Protein AF-A0A7W6LX74-F1 (afdb_monomer_lite)

Radius of gyration: 18.04 Å; chains: 1; bounding box: 43×42×49 Å

Structure (mmCIF, N/CA/C/O backbone):
data_AF-A0A7W6LX74-F1
#
_entry.id   AF-A0A7W6LX74-F1
#
loop_
_atom_site.group_PDB
_atom_site.id
_atom_site.type_symbol
_atom_site.label_atom_id
_atom_site.label_alt_id
_atom_site.label_comp_id
_atom_site.label_asym_id
_atom_site.label_entity_id
_atom_site.label_seq_id
_atom_site.pdbx_PDB_ins_code
_atom_site.Cartn_x
_atom_site.Cartn_y
_atom_site.Cartn_z
_atom_site.occupancy
_atom_site.B_iso_or_equiv
_atom_site.auth_seq_id
_atom_site.auth_comp_id
_atom_site.auth_asym_id
_atom_site.auth_atom_id
_atom_site.pdbx_PDB_model_num
ATOM 1 N N . MET A 1 1 ? -19.059 13.328 25.268 1.00 21.20 1 MET A N 1
ATOM 2 C CA . MET A 1 1 ? -20.114 13.683 24.291 1.00 21.20 1 MET A CA 1
ATOM 3 C C . MET A 1 1 ? -19.439 14.527 23.221 1.00 21.20 1 MET A C 1
ATOM 5 O O . MET A 1 1 ? -19.369 15.737 23.365 1.00 21.20 1 MET A O 1
ATOM 9 N N . PHE A 1 2 ? -18.800 13.881 22.244 1.00 24.56 2 PHE A N 1
ATOM 10 C CA . PHE A 1 2 ? -17.928 14.559 21.282 1.00 24.56 2 PHE A CA 1
ATOM 11 C C . PHE A 1 2 ? -18.738 15.004 20.064 1.00 24.56 2 PHE A C 1
ATOM 13 O O . PHE A 1 2 ? -19.469 14.216 19.467 1.00 24.56 2 PHE A O 1
ATOM 20 N N . LYS A 1 3 ? -18.644 16.295 19.748 1.00 22.41 3 LYS A N 1
ATOM 21 C CA . LYS A 1 3 ? -19.236 16.947 18.583 1.00 22.41 3 LYS A CA 1
ATOM 22 C C . LYS A 1 3 ? -18.082 17.588 17.808 1.00 22.41 3 LYS A C 1
ATOM 24 O O . LYS A 1 3 ? -17.346 18.362 18.399 1.00 22.41 3 LYS A O 1
ATOM 29 N N . HIS A 1 4 ? -18.057 17.309 16.503 1.00 25.44 4 HIS A N 1
ATOM 30 C CA . HIS A 1 4 ? -17.280 17.970 15.440 1.00 25.44 4 HIS A CA 1
ATOM 31 C C . HIS A 1 4 ? -15.833 17.489 15.256 1.00 25.44 4 HIS A C 1
ATOM 33 O O . HIS A 1 4 ? -14.888 18.207 15.541 1.00 25.44 4 HIS A O 1
ATOM 39 N N . GLY A 1 5 ? -15.697 16.287 14.684 1.00 25.52 5 GLY A N 1
ATOM 40 C CA . GLY A 1 5 ? -14.593 15.957 13.782 1.00 25.52 5 GLY A CA 1
ATOM 41 C C . GLY A 1 5 ? -15.093 16.126 12.347 1.00 25.52 5 GLY A C 1
ATOM 42 O O . GLY A 1 5 ? -16.131 15.559 11.986 1.00 25.52 5 GLY A O 1
ATOM 43 N N . SER A 1 6 ? -14.412 16.939 11.541 1.00 25.38 6 SER A N 1
ATOM 44 C CA . SER A 1 6 ? -14.705 17.094 10.111 1.00 25.38 6 SER A CA 1
ATOM 45 C C . SER A 1 6 ? -14.183 15.881 9.336 1.00 25.38 6 SER A C 1
ATOM 47 O O . SER A 1 6 ? -13.205 15.937 8.608 1.00 25.38 6 SER A O 1
ATOM 49 N N . LEU A 1 7 ? -14.857 14.754 9.556 1.00 29.22 7 LEU A N 1
ATOM 50 C CA . LEU A 1 7 ? -15.023 13.625 8.640 1.00 29.22 7 LEU A CA 1
ATOM 51 C C . LEU A 1 7 ? -16.293 12.878 9.072 1.00 29.22 7 LEU A C 1
ATOM 53 O O . LEU A 1 7 ? -16.322 11.681 9.335 1.00 29.22 7 LEU A O 1
ATOM 57 N N . LEU A 1 8 ? -17.371 13.651 9.196 1.00 28.48 8 LEU A N 1
ATOM 58 C CA . LEU A 1 8 ? -18.730 13.169 9.393 1.00 28.48 8 LEU A CA 1
ATOM 59 C C . LEU A 1 8 ? -19.601 13.717 8.262 1.00 28.48 8 LEU A C 1
ATOM 61 O O . LEU A 1 8 ? -20.455 14.574 8.479 1.00 28.48 8 LEU A O 1
ATOM 65 N N . SER A 1 9 ? -19.427 13.201 7.045 1.00 28.86 9 SER A N 1
ATOM 66 C CA . SER A 1 9 ? -20.553 13.157 6.114 1.00 28.86 9 SER A CA 1
ATOM 67 C C . SER A 1 9 ? -21.347 11.884 6.395 1.00 28.86 9 SER A C 1
ATOM 69 O O . SER A 1 9 ? -21.077 10.814 5.872 1.00 28.86 9 SER A O 1
ATOM 71 N N . GLY A 1 10 ? -22.297 12.041 7.318 1.00 22.83 10 GLY A N 1
ATOM 72 C CA . GLY A 1 10 ? -23.601 11.385 7.321 1.00 22.83 10 GLY A CA 1
ATOM 73 C C . GLY A 1 10 ? -23.663 9.886 7.029 1.00 22.83 10 GLY A C 1
ATOM 74 O O . GLY A 1 10 ? -23.657 9.474 5.876 1.00 22.83 10 GLY A O 1
ATOM 75 N N . ASN A 1 11 ? -23.987 9.154 8.097 1.00 24.53 11 ASN A N 1
ATOM 76 C CA . ASN A 1 11 ? -24.634 7.844 8.115 1.00 24.53 11 ASN A CA 1
ATOM 77 C C . ASN A 1 11 ? -23.744 6.656 7.724 1.00 24.53 11 ASN A C 1
ATOM 79 O O . ASN A 1 11 ? -22.988 6.692 6.767 1.00 24.53 11 ASN A O 1
ATOM 83 N N . TYR A 1 12 ? -23.882 5.569 8.484 1.00 43.38 12 TYR A N 1
ATOM 84 C CA . TYR A 1 12 ? -23.627 4.197 8.043 1.00 43.38 12 TYR A CA 1
ATOM 85 C C . TYR A 1 12 ? -23.881 4.054 6.533 1.00 43.38 12 TYR A C 1
ATOM 87 O O . TYR A 1 12 ? -25.048 4.057 6.157 1.00 43.38 12 TYR A O 1
ATOM 95 N N . TRP A 1 13 ? -22.877 3.985 5.650 1.00 34.94 13 TRP A N 1
ATOM 96 C CA . TRP A 1 13 ? -23.201 4.001 4.212 1.00 34.94 13 TRP A CA 1
ATOM 97 C C . TRP A 1 13 ? -22.476 2.953 3.369 1.00 34.94 13 TRP A C 1
ATOM 99 O O . TRP A 1 13 ? -21.384 3.197 2.850 1.00 34.94 13 TRP A O 1
ATOM 109 N N . PRO A 1 14 ? -23.140 1.816 3.101 1.00 28.08 14 PRO A N 1
ATOM 110 C CA . PRO A 1 14 ? -23.538 1.457 1.743 1.00 28.08 14 PRO A CA 1
ATOM 111 C C . PRO A 1 14 ? -24.816 2.240 1.332 1.00 28.08 14 PRO A C 1
ATOM 113 O O . PRO A 1 14 ? -25.565 2.643 2.220 1.00 28.08 14 PRO A O 1
ATOM 116 N N . PRO A 1 15 ? -25.150 2.448 0.036 1.00 33.97 15 PRO A N 1
ATOM 117 C CA . PRO A 1 15 ? -24.623 1.797 -1.162 1.00 33.97 15 PRO A CA 1
ATOM 118 C C . PRO A 1 15 ? -24.079 2.771 -2.234 1.00 33.97 15 PRO A C 1
ATOM 120 O O . PRO A 1 15 ? -24.472 3.932 -2.323 1.00 33.97 15 PRO A O 1
ATOM 123 N N . ARG A 1 16 ? -23.218 2.224 -3.107 1.00 32.03 16 ARG A N 1
ATOM 124 C CA . ARG A 1 16 ? -22.570 2.854 -4.281 1.00 32.03 16 ARG A CA 1
ATOM 125 C C . ARG A 1 16 ? -21.507 3.904 -3.946 1.00 32.03 16 ARG A C 1
ATOM 127 O O . ARG A 1 16 ? -21.588 5.046 -4.382 1.00 32.03 16 ARG A O 1
ATOM 134 N N . VAL A 1 17 ? -20.478 3.491 -3.207 1.00 35.00 17 VAL A N 1
ATOM 135 C CA . VAL A 1 17 ? -19.273 4.304 -3.004 1.00 35.00 17 VAL A CA 1
ATOM 136 C C . VAL A 1 17 ? -18.098 3.621 -3.686 1.00 35.00 17 VAL A C 1
ATOM 138 O O . VAL A 1 17 ? -17.848 2.438 -3.474 1.00 35.00 17 VAL A O 1
ATOM 141 N N . THR A 1 18 ? -17.419 4.371 -4.542 1.00 39.12 18 TH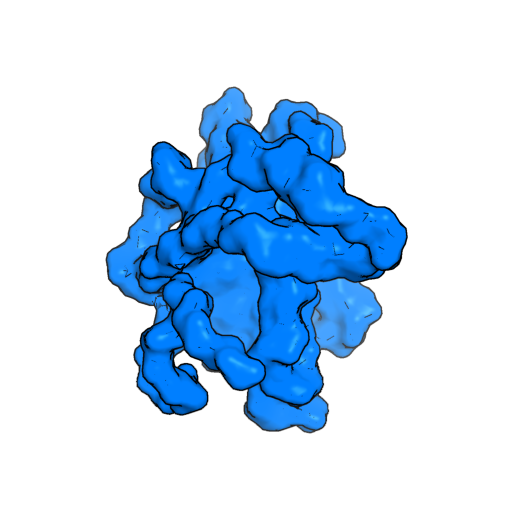R A N 1
ATOM 142 C CA . THR A 1 18 ? -16.232 3.972 -5.299 1.00 39.12 18 THR A CA 1
ATOM 143 C C . THR A 1 18 ? -15.201 3.291 -4.395 1.00 39.12 18 THR A C 1
ATOM 145 O O . THR A 1 18 ? -14.930 3.746 -3.282 1.00 39.12 18 THR A O 1
ATOM 148 N N . SER A 1 19 ? -14.636 2.180 -4.871 1.00 44.16 19 SER A N 1
ATOM 149 C CA . SER A 1 19 ? -13.738 1.284 -4.124 1.00 44.16 19 SER A CA 1
ATOM 150 C C . SER A 1 19 ? -12.372 1.888 -3.777 1.00 44.16 19 SER A C 1
ATOM 152 O O . SER A 1 19 ? -11.573 1.271 -3.075 1.00 44.16 19 SER A O 1
ATOM 154 N N . GLN A 1 20 ? -12.106 3.104 -4.240 1.00 37.91 20 GLN A N 1
ATOM 155 C CA . GLN A 1 20 ? -10.831 3.785 -4.106 1.00 37.91 20 GLN A CA 1
ATOM 156 C C . GLN A 1 20 ? -11.048 5.168 -3.500 1.00 37.91 20 GLN A C 1
ATOM 158 O O . GLN A 1 20 ? -12.021 5.839 -3.852 1.00 37.91 20 GLN A O 1
ATOM 163 N N . ARG A 1 21 ? -10.157 5.605 -2.607 1.00 47.81 21 ARG A N 1
ATOM 164 C CA . ARG A 1 21 ? -10.174 6.958 -2.026 1.00 47.81 21 ARG A CA 1
ATOM 165 C C . ARG A 1 21 ? -8.752 7.497 -1.869 1.00 47.81 21 ARG A C 1
ATOM 167 O O . ARG A 1 21 ? -7.822 6.727 -1.641 1.00 47.81 21 ARG A O 1
ATOM 174 N N . GLN A 1 22 ? -8.588 8.815 -1.946 1.00 37.19 22 GLN A N 1
ATOM 175 C CA . GLN A 1 22 ? -7.311 9.486 -1.691 1.00 37.19 22 GLN A CA 1
ATOM 176 C C . GLN A 1 22 ? -7.440 10.446 -0.506 1.00 37.19 22 GLN A C 1
ATOM 178 O O . GLN A 1 22 ? -8.393 11.220 -0.464 1.00 37.19 22 GLN A O 1
ATOM 183 N N . SER A 1 23 ? -6.489 10.414 0.431 1.00 43.50 23 SER A N 1
ATOM 184 C CA . SER A 1 23 ? -6.469 11.266 1.626 1.00 43.50 23 SER A CA 1
ATOM 185 C C . SER A 1 23 ? -5.246 12.190 1.671 1.00 43.50 23 SER A C 1
ATOM 187 O O . SER A 1 23 ? -4.134 11.735 1.396 1.00 43.50 23 SER A O 1
ATOM 189 N N . THR A 1 24 ? -5.403 13.463 2.040 1.00 41.06 24 THR A N 1
ATOM 190 C CA . THR A 1 24 ? -4.329 14.468 1.899 1.00 41.06 24 THR A CA 1
ATOM 191 C C . THR A 1 24 ? -3.996 15.175 3.205 1.00 41.06 24 THR A C 1
ATOM 193 O O . THR A 1 24 ? -4.914 15.667 3.837 1.00 41.06 24 THR A O 1
ATOM 196 N N . ALA A 1 25 ? -2.719 15.280 3.598 1.00 45.12 25 ALA A N 1
ATOM 197 C CA . ALA A 1 25 ? -2.296 16.180 4.692 1.00 45.12 25 ALA A CA 1
ATOM 198 C C . ALA A 1 25 ? -0.776 16.489 4.664 1.00 45.12 25 ALA A C 1
ATOM 200 O O . ALA A 1 25 ? -0.019 15.787 3.988 1.00 45.12 25 ALA A O 1
ATOM 201 N N . ASP A 1 26 ? -0.291 17.450 5.449 1.00 40.09 26 ASP A N 1
ATOM 202 C CA . ASP A 1 26 ? 1.145 17.779 5.544 1.00 40.09 26 ASP A CA 1
ATOM 203 C C . ASP A 1 26 ? 1.979 16.764 6.356 1.00 40.09 26 ASP A C 1
ATOM 205 O O . ASP A 1 26 ? 1.453 15.831 6.969 1.00 40.09 26 ASP A O 1
ATOM 209 N N . ALA A 1 27 ? 3.312 16.857 6.294 1.00 42.69 27 ALA A N 1
ATOM 210 C CA . ALA A 1 27 ? 4.194 15.986 7.081 1.00 42.69 27 ALA A CA 1
ATOM 211 C C . ALA A 1 27 ? 3.991 16.239 8.589 1.00 42.69 27 ALA A C 1
ATOM 213 O O . ALA A 1 27 ? 3.843 17.383 8.987 1.00 42.69 27 ALA A O 1
ATOM 214 N N . GLY A 1 28 ? 3.970 15.186 9.414 1.00 46.56 28 GLY A N 1
ATOM 215 C CA . GLY A 1 28 ? 3.730 15.305 10.865 1.00 46.56 28 GLY A CA 1
ATOM 216 C C . GLY A 1 28 ? 2.254 15.273 11.283 1.00 46.56 28 GLY A C 1
ATOM 217 O O . GLY A 1 28 ? 1.953 14.973 12.427 1.00 46.56 28 GLY A O 1
ATOM 218 N N . VAL A 1 29 ? 1.322 15.421 10.338 1.00 48.75 29 VAL A N 1
ATOM 219 C CA . VAL A 1 29 ? -0.130 15.526 10.591 1.00 48.75 29 VAL A CA 1
ATOM 220 C C . VAL A 1 29 ? -0.825 14.165 10.838 1.00 48.75 29 VAL A C 1
ATOM 222 O O . VAL A 1 29 ? -2.005 13.978 10.582 1.00 48.75 29 VAL A O 1
ATOM 225 N N . GLY A 1 30 ? -0.091 13.127 11.248 1.00 50.84 30 GLY A N 1
ATOM 226 C CA . GLY A 1 30 ? -0.729 11.863 11.641 1.00 50.84 30 GLY A CA 1
ATOM 227 C C . GLY A 1 30 ? -1.337 10.999 10.527 1.00 50.84 30 GLY A C 1
ATOM 228 O O . GLY A 1 30 ? -2.128 10.114 10.830 1.00 50.84 30 GLY A O 1
ATOM 229 N N . LYS A 1 31 ? -0.959 11.165 9.250 1.00 59.06 31 LYS A N 1
ATOM 230 C CA . LYS A 1 31 ? -1.411 10.274 8.148 1.00 59.06 31 LYS A CA 1
ATOM 231 C C . LYS A 1 31 ? -1.122 8.797 8.422 1.00 59.06 31 LYS A C 1
ATOM 233 O O . LYS A 1 31 ? -1.987 7.955 8.194 1.00 59.06 31 LYS A O 1
ATOM 238 N N . SER A 1 32 ? 0.046 8.493 8.980 1.00 52.22 32 SER A N 1
ATOM 239 C CA . SER A 1 32 ? 0.410 7.131 9.382 1.00 52.22 32 SER A CA 1
ATOM 240 C C . SER A 1 32 ? -0.398 6.657 10.601 1.00 52.22 32 SER A C 1
ATOM 242 O O . SER A 1 32 ? -0.760 5.485 10.686 1.00 52.22 32 SER A O 1
ATOM 244 N N . VAL A 1 33 ? -0.768 7.570 11.510 1.00 56.69 33 VAL A N 1
ATOM 245 C CA . VAL A 1 33 ? -1.677 7.279 12.633 1.00 56.69 33 VAL A CA 1
ATOM 246 C C . VAL A 1 33 ? -3.077 6.969 12.104 1.00 56.69 33 VAL A C 1
ATOM 248 O O . VAL A 1 33 ? -3.628 5.927 12.426 1.00 56.69 33 VAL A O 1
ATOM 251 N N . LEU A 1 34 ? -3.633 7.782 11.207 1.00 59.47 34 LEU A N 1
ATOM 252 C CA . LEU A 1 34 ? -4.928 7.495 10.590 1.00 59.47 34 LEU A CA 1
ATOM 253 C C . LEU A 1 34 ? -4.901 6.181 9.796 1.00 59.47 34 LEU A C 1
ATOM 255 O O . LEU A 1 34 ? -5.820 5.380 9.914 1.00 59.47 34 LEU A O 1
ATOM 259 N N . SER A 1 35 ? -3.834 5.933 9.033 1.00 60.50 35 SER A N 1
ATOM 260 C CA . SER A 1 35 ? -3.665 4.709 8.235 1.00 60.50 35 SER A CA 1
ATOM 261 C C . SER A 1 35 ? -3.657 3.449 9.103 1.00 60.50 35 SER A C 1
ATOM 263 O O . SER A 1 35 ? -4.254 2.441 8.733 1.00 60.50 35 SER A O 1
ATOM 265 N N . THR A 1 36 ? -3.034 3.516 10.284 1.00 60.78 36 THR A N 1
ATOM 266 C CA . THR A 1 36 ? -2.988 2.399 11.243 1.00 60.78 36 THR A CA 1
ATOM 267 C C . THR A 1 36 ? -4.274 2.264 12.062 1.00 60.78 36 THR A C 1
ATOM 269 O O . THR A 1 36 ? -4.661 1.152 12.410 1.00 60.78 36 THR A O 1
ATOM 272 N N . GLN A 1 37 ? -4.976 3.367 12.335 1.00 69.12 37 GLN A N 1
ATOM 273 C CA . GLN A 1 37 ? -6.234 3.367 13.090 1.00 69.12 37 GLN A CA 1
ATOM 274 C C . GLN A 1 37 ? -7.461 3.071 12.215 1.00 69.12 37 GLN A C 1
ATOM 276 O O . GLN A 1 37 ? -8.498 2.682 12.747 1.00 69.12 37 GLN A O 1
ATOM 281 N N . LEU A 1 38 ? -7.365 3.202 10.883 1.00 72.12 38 LEU A N 1
ATOM 282 C CA . LEU A 1 38 ? -8.494 3.017 9.962 1.00 72.12 38 LEU A CA 1
ATOM 283 C C . LEU A 1 38 ? -9.169 1.650 10.136 1.00 72.12 38 LEU A C 1
ATOM 285 O O . LEU A 1 38 ? -10.392 1.555 10.080 1.00 72.12 38 LEU A O 1
ATOM 289 N N . GLY A 1 39 ? -8.379 0.608 10.413 1.00 73.44 39 GLY A N 1
ATOM 290 C CA . GLY A 1 39 ? -8.891 -0.739 10.667 1.00 73.44 39 GLY A CA 1
ATOM 291 C C . GLY A 1 39 ? -9.830 -0.845 11.871 1.00 73.44 39 GLY A C 1
ATOM 292 O O . GLY A 1 39 ? -10.721 -1.687 11.855 1.00 73.44 39 GLY A O 1
ATOM 293 N N . LEU A 1 40 ? -9.702 0.031 12.875 1.00 75.06 40 LEU A N 1
ATOM 294 C CA . LEU A 1 40 ? -10.555 0.022 14.073 1.00 75.06 40 LEU A CA 1
ATOM 295 C C . LEU A 1 40 ? -11.992 0.473 13.797 1.00 75.06 40 LEU A C 1
ATOM 297 O O . LEU A 1 40 ? -12.884 0.212 14.600 1.00 75.06 40 LEU A O 1
ATOM 301 N N . TYR A 1 41 ? -12.213 1.157 12.675 1.00 79.75 41 TYR A N 1
ATOM 302 C CA . TYR A 1 41 ? -13.524 1.657 12.268 1.00 79.75 41 TYR A CA 1
ATOM 303 C C . TYR A 1 41 ? -14.194 0.771 11.211 1.00 79.75 41 TYR A C 1
ATOM 305 O O . TYR A 1 41 ? -15.314 1.063 10.789 1.00 79.75 41 TYR A O 1
ATOM 313 N N . LEU A 1 42 ? -13.518 -0.290 10.760 1.00 83.81 42 LEU A N 1
ATOM 314 C CA . LEU A 1 42 ? -14.078 -1.246 9.813 1.00 83.81 42 LEU A CA 1
ATOM 315 C C . LEU A 1 42 ? -14.922 -2.308 10.538 1.00 83.81 42 LEU A C 1
ATOM 317 O O . LEU A 1 42 ? -14.711 -2.560 11.727 1.00 83.81 42 LEU A O 1
ATOM 321 N N . PRO A 1 43 ? -15.873 -2.957 9.841 1.00 89.88 43 PRO A N 1
ATOM 322 C CA . PRO A 1 43 ? -16.666 -4.039 10.417 1.00 89.88 43 PRO A CA 1
ATOM 323 C C . PRO A 1 43 ? -15.805 -5.157 11.015 1.00 89.88 43 PRO A C 1
ATOM 325 O O . PRO A 1 43 ? -14.701 -5.435 10.539 1.00 89.88 43 PRO A O 1
ATOM 328 N N . ASN A 1 44 ? -16.332 -5.853 12.022 1.00 88.88 44 ASN A N 1
ATOM 329 C CA . ASN A 1 44 ? -15.649 -7.002 12.614 1.00 88.88 44 ASN A CA 1
ATOM 330 C C . ASN A 1 44 ? -15.287 -8.052 11.551 1.00 88.88 44 ASN A C 1
ATOM 332 O O . ASN A 1 44 ? -16.090 -8.398 10.684 1.00 88.88 44 ASN A O 1
ATOM 336 N N . GLY A 1 45 ? -14.065 -8.575 11.642 1.00 91.00 45 GLY A N 1
ATOM 337 C CA . GLY A 1 45 ? -13.509 -9.500 10.653 1.00 91.00 45 GLY A CA 1
ATOM 338 C C . GLY A 1 45 ? -12.759 -8.816 9.507 1.00 91.00 45 GLY A C 1
ATOM 339 O O . GLY A 1 45 ? -12.045 -9.503 8.790 1.00 91.00 45 GLY A O 1
ATOM 340 N N . SER A 1 46 ? -12.837 -7.488 9.376 1.00 93.56 46 SER A N 1
ATOM 341 C CA . SER A 1 46 ? -12.057 -6.727 8.390 1.00 93.56 46 SER A CA 1
ATOM 342 C C . SER A 1 46 ? -10.550 -6.822 8.630 1.00 93.56 46 SER A C 1
ATOM 344 O O . SER A 1 46 ? -10.085 -7.141 9.733 1.00 93.56 46 SER A O 1
ATOM 346 N N . ARG A 1 47 ? -9.777 -6.511 7.589 1.00 94.25 47 ARG A N 1
ATOM 347 C CA . ARG A 1 47 ? -8.314 -6.445 7.641 1.00 94.25 47 ARG A CA 1
ATOM 348 C C . ARG A 1 47 ? -7.801 -5.191 6.976 1.00 94.25 47 ARG A C 1
ATOM 350 O O . ARG A 1 47 ? -8.310 -4.798 5.932 1.00 94.25 47 ARG A O 1
ATOM 357 N N . THR A 1 48 ? -6.775 -4.601 7.579 1.00 93.12 48 THR A N 1
ATOM 358 C CA . THR A 1 48 ? -6.116 -3.407 7.060 1.00 93.12 48 THR A CA 1
ATOM 359 C C . THR A 1 48 ? -4.628 -3.664 6.940 1.00 93.12 48 THR A C 1
ATOM 361 O O . THR A 1 48 ? -3.981 -3.931 7.947 1.00 93.12 48 THR A O 1
ATOM 364 N N . LEU A 1 49 ? -4.094 -3.535 5.727 1.00 93.56 49 LEU A N 1
ATOM 365 C CA . LEU A 1 49 ? -2.655 -3.515 5.474 1.00 93.56 49 LEU A CA 1
ATOM 366 C C . LEU A 1 49 ? -2.199 -2.086 5.207 1.00 93.56 49 LEU A C 1
ATOM 368 O O . LEU A 1 49 ? -2.905 -1.330 4.537 1.00 93.56 49 LEU A O 1
ATOM 372 N N . VAL A 1 50 ? -1.013 -1.724 5.695 1.00 91.25 50 VAL A N 1
ATOM 373 C CA . VAL A 1 50 ? -0.426 -0.394 5.486 1.00 91.25 50 VAL A CA 1
ATOM 374 C C . VAL A 1 50 ? 0.950 -0.536 4.850 1.00 91.25 50 VAL A C 1
ATOM 376 O O . VAL A 1 50 ? 1.864 -1.115 5.431 1.00 91.25 50 VAL A O 1
ATOM 379 N N . TYR A 1 51 ? 1.118 0.049 3.668 1.00 93.12 51 TYR A N 1
ATOM 380 C CA . TYR A 1 51 ? 2.398 0.137 2.981 1.00 93.12 51 TYR A CA 1
ATOM 381 C C . TYR A 1 51 ? 2.937 1.565 3.035 1.00 93.12 51 TYR A C 1
ATOM 383 O O . TYR A 1 51 ? 2.397 2.459 2.389 1.00 93.12 51 TYR A O 1
ATOM 391 N N . ASP A 1 52 ? 4.027 1.772 3.775 1.00 91.44 52 ASP A N 1
ATOM 392 C CA . ASP A 1 52 ? 4.734 3.054 3.838 1.00 91.44 52 ASP A CA 1
ATOM 393 C C . ASP A 1 52 ? 5.683 3.223 2.640 1.00 91.44 52 ASP A C 1
ATOM 395 O O . ASP A 1 52 ? 6.713 2.542 2.554 1.00 91.44 52 ASP A O 1
ATOM 399 N N . CYS A 1 53 ? 5.360 4.152 1.734 1.00 90.88 53 CYS A N 1
ATOM 400 C CA . CYS A 1 53 ? 6.199 4.521 0.595 1.00 90.88 53 CYS A CA 1
ATOM 401 C C . CYS A 1 53 ? 7.358 5.465 0.956 1.00 90.88 53 CYS A C 1
ATOM 403 O O . CYS A 1 53 ? 8.289 5.582 0.159 1.00 90.88 53 CYS A O 1
ATOM 405 N N . PHE A 1 54 ? 7.346 6.129 2.116 1.00 87.25 54 PHE A N 1
ATOM 406 C CA . PHE A 1 54 ? 8.427 7.015 2.559 1.00 87.25 54 PHE A CA 1
ATOM 407 C C . PHE A 1 54 ? 9.625 6.233 3.110 1.00 87.25 54 PHE A C 1
ATOM 409 O O . PHE A 1 54 ? 10.777 6.604 2.859 1.00 87.25 54 PHE A O 1
ATOM 416 N N . GLY A 1 55 ? 9.376 5.134 3.829 1.00 80.06 55 GLY A N 1
ATOM 417 C CA . GLY A 1 55 ? 10.402 4.174 4.234 1.00 80.06 55 GLY A CA 1
ATOM 418 C C . GLY A 1 55 ? 11.527 4.797 5.054 1.00 80.06 55 GLY A C 1
ATOM 419 O O . GLY A 1 55 ? 12.698 4.544 4.770 1.00 80.06 55 GLY A O 1
ATOM 420 N N . ASN A 1 56 ? 11.181 5.664 6.009 1.00 80.75 56 ASN A N 1
ATOM 421 C CA . ASN A 1 56 ? 12.130 6.437 6.818 1.00 80.75 56 ASN A CA 1
ATOM 422 C C . ASN A 1 56 ? 13.166 7.222 5.977 1.00 80.75 56 ASN A C 1
ATOM 424 O O . ASN A 1 56 ? 14.354 7.265 6.291 1.00 80.75 56 ASN A O 1
ATOM 428 N N . GLY A 1 57 ? 12.734 7.780 4.842 1.00 81.19 57 GLY A N 1
ATOM 429 C CA . GLY A 1 57 ? 13.585 8.539 3.922 1.00 81.19 57 GLY A CA 1
ATOM 430 C C . GLY A 1 57 ? 14.413 7.688 2.952 1.00 81.19 57 GLY A C 1
ATOM 431 O O . GLY A 1 57 ? 14.980 8.232 2.005 1.00 81.19 57 GLY A O 1
ATOM 432 N N . ALA A 1 58 ? 14.439 6.360 3.104 1.00 82.31 58 ALA A N 1
ATOM 433 C CA . ALA A 1 58 ? 15.212 5.472 2.235 1.00 82.31 58 ALA A CA 1
ATOM 434 C C . ALA A 1 58 ? 14.575 5.248 0.851 1.00 82.31 58 ALA A C 1
ATOM 436 O O . ALA A 1 58 ? 15.215 4.645 -0.010 1.00 82.31 58 ALA A O 1
ATOM 437 N N . TYR A 1 59 ? 13.356 5.748 0.609 1.00 82.81 59 TYR A N 1
ATOM 438 C CA . TYR A 1 59 ? 12.583 5.508 -0.619 1.00 82.81 59 TYR A CA 1
ATOM 439 C C . TYR A 1 59 ? 13.274 5.924 -1.927 1.00 82.81 59 TYR A C 1
ATOM 441 O O . TYR A 1 59 ? 12.903 5.428 -2.991 1.00 82.81 59 TYR A O 1
ATOM 449 N N . ARG A 1 60 ? 14.276 6.813 -1.856 1.00 82.62 60 ARG A N 1
ATOM 450 C CA . ARG A 1 60 ? 15.111 7.243 -2.994 1.00 82.62 60 ARG A CA 1
ATOM 451 C C . ARG A 1 60 ? 16.383 6.415 -3.182 1.00 82.62 60 ARG A C 1
ATOM 453 O O . ARG A 1 60 ? 17.037 6.521 -4.215 1.00 82.62 60 ARG A O 1
ATOM 460 N N . SER A 1 61 ? 16.763 5.602 -2.198 1.00 80.81 61 SER A N 1
ATOM 461 C CA . SER A 1 61 ? 17.930 4.727 -2.306 1.00 80.81 61 SER A CA 1
ATOM 462 C C . SER A 1 61 ? 17.620 3.544 -3.215 1.00 80.81 61 SER A C 1
ATOM 464 O O . SER A 1 61 ? 16.586 2.898 -3.063 1.00 80.81 61 SER A O 1
ATOM 466 N N . ALA A 1 62 ? 18.559 3.170 -4.086 1.00 77.06 62 ALA A N 1
ATOM 467 C CA . ALA A 1 62 ? 18.407 1.999 -4.949 1.00 77.06 62 ALA A CA 1
ATOM 468 C C . ALA A 1 62 ? 18.198 0.684 -4.173 1.00 77.06 62 ALA A C 1
ATOM 470 O O . ALA A 1 62 ? 17.513 -0.222 -4.656 1.00 77.06 62 ALA A O 1
ATOM 471 N N . SER A 1 63 ? 18.754 0.592 -2.960 1.00 83.06 63 SER A N 1
ATOM 472 C CA . SER A 1 63 ? 18.553 -0.533 -2.038 1.00 83.06 63 SER A CA 1
ATOM 473 C C . SER A 1 63 ? 17.217 -0.489 -1.291 1.00 83.06 63 SER A C 1
ATOM 475 O O . SER A 1 63 ? 16.826 -1.488 -0.696 1.00 83.06 63 SER A O 1
ATOM 477 N N . GLY A 1 64 ? 16.532 0.655 -1.308 1.00 83.56 64 GLY A N 1
ATOM 478 C CA . GLY A 1 64 ? 15.340 0.940 -0.515 1.00 83.56 64 GLY A CA 1
ATOM 479 C C . GLY A 1 64 ? 14.165 1.448 -1.341 1.00 83.56 64 GLY A C 1
ATOM 480 O O . GLY A 1 64 ? 13.280 2.090 -0.782 1.00 83.56 64 GLY A O 1
ATOM 481 N N . TYR A 1 65 ? 14.145 1.203 -2.655 1.00 90.12 65 TYR A N 1
ATOM 482 C CA . TYR A 1 65 ? 13.024 1.619 -3.492 1.00 90.12 65 TYR A CA 1
ATOM 483 C C . TYR A 1 65 ? 11.718 0.975 -3.032 1.00 90.12 65 TYR A C 1
ATOM 485 O O . TYR A 1 65 ? 11.646 -0.221 -2.759 1.00 90.12 65 TYR A O 1
ATOM 493 N N . ARG A 1 66 ? 10.679 1.808 -2.991 1.00 92.94 66 ARG A N 1
ATOM 494 C CA . ARG A 1 66 ? 9.323 1.450 -2.554 1.00 92.94 66 ARG A CA 1
ATOM 495 C C . ARG A 1 66 ? 8.251 1.830 -3.573 1.00 92.94 66 ARG A C 1
ATOM 497 O O . ARG A 1 66 ? 7.071 1.858 -3.258 1.00 92.94 66 ARG A O 1
ATOM 504 N N . HIS A 1 67 ? 8.662 2.152 -4.800 1.00 95.25 67 HIS A N 1
ATOM 505 C CA . HIS A 1 67 ? 7.769 2.624 -5.861 1.00 95.25 67 HIS A CA 1
ATOM 506 C C . HIS A 1 67 ? 7.481 1.575 -6.944 1.00 95.25 67 HIS A C 1
ATOM 508 O O . HIS A 1 67 ? 6.495 1.698 -7.673 1.00 95.25 67 HIS A O 1
ATOM 514 N N . ARG A 1 68 ? 8.326 0.542 -7.079 1.00 95.56 68 ARG A N 1
ATOM 515 C CA . ARG A 1 68 ? 8.215 -0.449 -8.160 1.00 95.56 68 ARG A CA 1
ATOM 516 C C . ARG A 1 68 ? 7.197 -1.527 -7.800 1.00 95.56 68 ARG A C 1
ATOM 518 O O . ARG A 1 68 ? 7.130 -1.969 -6.655 1.00 95.56 68 ARG A O 1
ATOM 525 N N . CYS A 1 69 ? 6.500 -2.045 -8.812 1.00 96.69 69 CYS A N 1
ATOM 526 C CA . CYS A 1 69 ? 5.545 -3.147 -8.653 1.00 96.69 69 CYS A CA 1
ATOM 527 C C . CYS A 1 69 ? 6.161 -4.373 -7.961 1.00 96.69 69 CYS A C 1
ATOM 529 O O . CYS A 1 69 ? 5.568 -4.937 -7.049 1.00 96.69 69 CYS A O 1
ATOM 531 N N . ARG A 1 70 ? 7.387 -4.744 -8.348 1.00 95.06 70 ARG A N 1
ATOM 532 C CA . ARG A 1 70 ? 8.108 -5.898 -7.787 1.00 95.06 70 ARG A CA 1
ATOM 533 C C . ARG A 1 70 ? 8.470 -5.763 -6.304 1.00 95.06 70 ARG A C 1
ATOM 535 O O . ARG A 1 70 ? 8.817 -6.767 -5.697 1.00 95.06 70 ARG A O 1
ATOM 542 N N . ASP A 1 71 ? 8.462 -4.543 -5.765 1.00 94.31 71 ASP A N 1
ATOM 543 C CA . ASP A 1 71 ? 8.764 -4.296 -4.356 1.00 94.31 71 ASP A CA 1
ATOM 544 C C . ASP A 1 71 ? 7.446 -4.215 -3.573 1.00 94.31 71 ASP A C 1
ATOM 546 O O . ASP A 1 71 ? 7.171 -5.060 -2.725 1.00 94.31 71 ASP A O 1
ATOM 550 N N . GLY A 1 72 ? 6.592 -3.242 -3.912 1.00 96.06 72 GLY A N 1
ATOM 551 C CA . GLY A 1 72 ? 5.376 -2.953 -3.150 1.00 96.06 72 GLY A CA 1
ATOM 552 C C . GLY A 1 72 ? 4.302 -4.032 -3.255 1.00 96.06 72 GLY A C 1
ATOM 553 O O . GLY A 1 72 ? 3.809 -4.513 -2.237 1.00 96.06 72 GLY A O 1
ATOM 554 N N . LEU A 1 73 ? 3.975 -4.473 -4.475 1.00 98.19 73 LEU A N 1
ATOM 555 C CA . LEU A 1 73 ? 2.904 -5.456 -4.682 1.00 98.19 73 LEU A CA 1
ATOM 556 C C . LEU A 1 73 ? 3.289 -6.842 -4.161 1.00 98.19 73 LEU A C 1
ATOM 558 O O . LEU A 1 73 ? 2.439 -7.576 -3.666 1.00 98.19 73 LEU A O 1
ATOM 562 N N . VAL A 1 74 ? 4.574 -7.195 -4.250 1.00 97.81 74 VAL A N 1
ATOM 563 C CA . VAL A 1 74 ? 5.098 -8.452 -3.700 1.00 97.81 74 VAL A CA 1
ATOM 564 C C . VAL A 1 74 ? 5.030 -8.441 -2.178 1.00 97.81 74 VAL A C 1
ATOM 566 O O . VAL A 1 74 ? 4.589 -9.428 -1.595 1.00 97.81 74 VAL A O 1
ATOM 569 N N . GLN A 1 75 ? 5.425 -7.339 -1.535 1.00 97.31 75 GLN A N 1
ATOM 570 C CA . GLN A 1 75 ? 5.333 -7.213 -0.083 1.00 97.31 75 GLN A CA 1
ATOM 571 C C . GLN A 1 75 ? 3.880 -7.325 0.393 1.00 97.31 75 GLN A C 1
ATOM 573 O O . GLN A 1 75 ? 3.590 -8.188 1.214 1.00 97.31 75 GLN A O 1
ATOM 578 N N . LEU A 1 76 ? 2.971 -6.525 -0.174 1.00 98.31 76 LEU A N 1
ATOM 579 C CA . LEU A 1 76 ? 1.550 -6.543 0.187 1.00 98.31 76 LEU A CA 1
ATOM 580 C C . LEU A 1 76 ? 0.905 -7.920 -0.040 1.00 98.31 76 LEU A C 1
ATOM 582 O O . LEU A 1 76 ? 0.204 -8.425 0.830 1.00 98.31 76 LEU A O 1
ATOM 586 N N . ALA A 1 77 ? 1.163 -8.567 -1.183 1.00 98.50 77 ALA A N 1
ATOM 587 C CA . ALA A 1 77 ? 0.640 -9.910 -1.446 1.00 98.50 77 ALA A CA 1
ATOM 588 C C . ALA A 1 77 ? 1.159 -10.948 -0.441 1.00 98.50 77 ALA A C 1
ATOM 590 O O . ALA A 1 77 ? 0.420 -11.836 -0.025 1.00 98.50 77 ALA A O 1
ATOM 591 N N . ASN A 1 78 ? 2.430 -10.855 -0.051 1.00 98.25 78 ASN A N 1
ATOM 592 C CA . ASN A 1 78 ? 3.017 -11.799 0.896 1.00 98.25 78 ASN A CA 1
ATOM 593 C C . ASN A 1 78 ? 2.592 -11.527 2.342 1.00 98.25 78 ASN A C 1
ATOM 595 O O . ASN A 1 78 ? 2.551 -12.464 3.133 1.00 98.25 78 ASN A O 1
ATOM 599 N N . GLU A 1 79 ? 2.222 -10.294 2.675 1.00 98.25 79 GLU A N 1
ATOM 600 C CA . GLU A 1 79 ? 1.573 -9.958 3.943 1.00 98.25 79 GLU A CA 1
ATOM 601 C C . GLU A 1 79 ? 0.165 -10.572 4.018 1.00 98.25 79 GLU A C 1
ATOM 603 O O . GLU A 1 79 ? -0.123 -11.301 4.965 1.00 98.25 79 GLU A O 1
ATOM 608 N N . LEU A 1 80 ? -0.650 -10.440 2.957 1.00 98.25 80 LEU A N 1
ATOM 609 C CA . LEU A 1 80 ? -1.933 -11.158 2.843 1.00 98.25 80 LEU A CA 1
ATOM 610 C C . LEU A 1 80 ? -1.753 -12.677 2.977 1.00 98.25 80 LEU A C 1
ATOM 612 O O . LEU A 1 80 ? -2.551 -13.353 3.625 1.00 98.25 80 LEU A O 1
ATOM 616 N N . ALA A 1 81 ? -0.713 -13.233 2.354 1.00 98.00 81 ALA A N 1
ATOM 617 C CA . ALA A 1 81 ? -0.416 -14.657 2.454 1.00 98.00 81 ALA A CA 1
ATOM 618 C C . ALA A 1 81 ? 0.027 -15.075 3.864 1.00 98.00 81 ALA A C 1
ATOM 620 O O . ALA A 1 81 ? -0.357 -16.145 4.332 1.00 98.00 81 ALA A O 1
ATOM 621 N N . GLY A 1 82 ? 0.789 -14.228 4.562 1.00 97.62 82 GLY A N 1
ATOM 622 C CA . GLY A 1 82 ? 1.168 -14.435 5.962 1.00 97.62 82 GLY A CA 1
ATOM 623 C C . GLY A 1 82 ? -0.039 -14.485 6.902 1.00 97.62 82 GLY A C 1
ATOM 624 O O . GLY A 1 82 ? -0.029 -15.240 7.872 1.00 97.62 82 GLY A O 1
ATOM 625 N N . GLU A 1 83 ? -1.108 -13.762 6.569 1.00 96.25 83 GLU A N 1
ATOM 626 C CA . GLU A 1 83 ? -2.399 -13.822 7.264 1.00 96.25 83 GLU A CA 1
ATOM 627 C C . GLU A 1 83 ? -3.306 -14.980 6.811 1.00 96.25 83 GLU A C 1
ATOM 629 O O . GLU A 1 83 ? -4.443 -15.088 7.263 1.00 96.25 83 GLU A O 1
ATOM 634 N N . SER A 1 84 ? -2.819 -15.878 5.948 1.00 97.06 84 SER A N 1
ATOM 635 C CA . SER A 1 84 ? -3.600 -16.980 5.360 1.00 97.06 84 SER A CA 1
ATOM 636 C C . SER A 1 84 ? -4.808 -16.523 4.528 1.00 97.06 84 SER A C 1
ATOM 638 O O . SER A 1 84 ? -5.763 -17.277 4.367 1.00 97.06 84 SER A O 1
ATOM 640 N N . LEU A 1 85 ? -4.764 -15.307 3.973 1.00 97.31 85 LEU A N 1
ATOM 641 C CA . LEU A 1 85 ? -5.841 -14.751 3.145 1.00 97.31 85 LEU A CA 1
ATOM 642 C C . LEU A 1 85 ? -5.635 -15.008 1.648 1.00 97.31 85 LEU A C 1
ATOM 644 O O . LEU A 1 85 ? -6.575 -14.945 0.868 1.00 97.31 85 LEU A O 1
ATOM 648 N N . SER A 1 86 ? -4.405 -15.266 1.206 1.00 98.12 86 SER A N 1
ATOM 649 C CA . SER A 1 86 ? -4.124 -15.532 -0.208 1.00 98.12 86 SER A CA 1
ATOM 650 C C . SER A 1 86 ? -2.856 -16.361 -0.394 1.00 98.12 86 SER A C 1
ATOM 652 O O . SER A 1 86 ? -2.116 -16.631 0.550 1.00 98.12 86 SER A O 1
ATOM 654 N N . GLN A 1 87 ? -2.576 -16.775 -1.628 1.00 97.94 87 GLN A N 1
ATOM 655 C CA . GLN A 1 87 ? -1.296 -17.403 -1.959 1.00 97.94 87 GLN A CA 1
ATOM 656 C C . GLN A 1 87 ? -0.162 -16.369 -2.090 1.00 97.94 87 GLN A C 1
ATOM 658 O O . GLN A 1 87 ? -0.383 -15.286 -2.637 1.00 97.94 87 GLN A O 1
ATOM 663 N N . PRO A 1 88 ? 1.088 -16.715 -1.727 1.00 97.75 88 PRO A N 1
ATOM 664 C CA . PRO A 1 88 ? 2.217 -15.795 -1.838 1.00 97.75 88 PRO A CA 1
ATOM 665 C C . PRO A 1 88 ? 2.507 -15.408 -3.294 1.00 97.75 88 PRO A C 1
ATOM 667 O O . PRO A 1 88 ? 2.331 -16.200 -4.225 1.00 97.75 88 PRO A O 1
ATOM 670 N N . LEU A 1 89 ? 2.995 -14.189 -3.510 1.00 97.81 89 LEU A N 1
ATOM 671 C CA . LEU A 1 89 ? 3.499 -13.720 -4.796 1.00 97.81 89 LEU A CA 1
ATOM 672 C C . LEU A 1 89 ? 5.026 -13.832 -4.826 1.00 97.81 89 LEU A C 1
ATOM 674 O O . LEU A 1 89 ? 5.737 -13.158 -4.081 1.00 97.81 89 LEU A O 1
ATOM 678 N N . ILE A 1 90 ? 5.535 -14.683 -5.716 1.00 95.88 90 ILE A N 1
ATOM 679 C CA . ILE A 1 90 ? 6.975 -14.893 -5.871 1.00 95.88 90 ILE A CA 1
ATOM 680 C C . ILE A 1 90 ? 7.538 -13.857 -6.855 1.00 95.88 90 ILE A C 1
ATOM 682 O O . ILE A 1 90 ? 7.083 -13.805 -8.002 1.00 95.88 90 ILE A O 1
ATOM 686 N N . PRO A 1 91 ? 8.525 -13.036 -6.451 1.00 91.56 91 PRO A N 1
ATOM 687 C CA . PRO A 1 91 ? 9.119 -12.045 -7.337 1.00 91.56 91 PRO A CA 1
ATOM 688 C C . PRO A 1 91 ? 9.914 -12.713 -8.465 1.00 91.56 91 PRO A C 1
ATOM 690 O O . PRO A 1 91 ? 10.618 -13.703 -8.270 1.00 91.56 91 PRO A O 1
ATOM 693 N N . THR A 1 92 ? 9.846 -12.128 -9.658 1.00 92.50 92 THR A N 1
ATOM 694 C CA . THR A 1 92 ? 10.613 -12.550 -10.835 1.00 92.50 92 THR A CA 1
ATOM 695 C C . THR A 1 92 ? 11.079 -11.351 -11.655 1.00 92.50 92 THR A C 1
ATOM 697 O O . THR A 1 92 ? 10.337 -10.397 -11.892 1.00 92.50 92 THR A O 1
ATOM 700 N N . SER A 1 93 ? 12.318 -11.394 -12.141 1.00 88.75 93 SER A N 1
ATOM 701 C CA . SER A 1 93 ? 12.869 -10.342 -13.004 1.00 88.75 93 SER A CA 1
ATOM 702 C C . SER A 1 93 ? 12.250 -10.311 -14.405 1.00 88.75 93 SER A C 1
ATOM 704 O O . SER A 1 93 ? 12.479 -9.359 -15.142 1.00 88.75 93 SER A O 1
ATOM 706 N N . LYS A 1 94 ? 11.479 -11.341 -14.778 1.00 92.25 94 LYS A N 1
ATOM 707 C CA . LYS A 1 94 ? 10.878 -11.485 -16.113 1.00 92.25 94 LYS A CA 1
ATOM 708 C C . LYS A 1 94 ? 9.476 -10.883 -16.235 1.00 92.25 94 LYS A C 1
ATOM 710 O O . LYS A 1 94 ? 8.973 -10.790 -17.348 1.00 92.25 94 LYS A O 1
ATOM 715 N N . ALA A 1 95 ? 8.830 -10.544 -15.121 1.00 93.94 95 ALA A N 1
ATOM 716 C CA . ALA A 1 95 ? 7.481 -9.988 -15.133 1.00 93.94 95 ALA A CA 1
ATOM 717 C C . ALA A 1 95 ? 7.521 -8.473 -15.350 1.00 93.94 95 ALA A C 1
ATOM 719 O O . ALA A 1 95 ? 8.304 -7.763 -14.714 1.00 93.94 95 ALA A O 1
ATOM 720 N N . ASP A 1 96 ? 6.651 -7.993 -16.233 1.00 95.94 96 ASP A N 1
ATOM 721 C CA . ASP A 1 96 ? 6.408 -6.570 -16.435 1.00 95.94 96 ASP A CA 1
ATOM 722 C C . ASP A 1 96 ? 5.463 -6.009 -15.345 1.00 95.94 96 ASP A C 1
ATOM 724 O O . ASP A 1 96 ? 4.859 -6.775 -14.581 1.00 95.94 96 ASP A O 1
ATOM 728 N N . PRO A 1 97 ? 5.325 -4.673 -15.224 1.00 95.75 97 PRO A N 1
ATOM 729 C CA . PRO A 1 97 ? 4.425 -4.067 -14.243 1.00 95.75 97 PRO A CA 1
ATOM 730 C C . PRO A 1 97 ? 2.984 -4.585 -14.335 1.00 95.75 97 PRO A C 1
ATOM 732 O O . PRO A 1 97 ? 2.370 -4.869 -13.310 1.00 95.75 97 PRO A O 1
ATOM 735 N N . ALA A 1 98 ? 2.460 -4.784 -15.547 1.00 96.62 98 ALA A N 1
ATOM 736 C CA . ALA A 1 98 ? 1.093 -5.251 -15.752 1.00 96.62 98 ALA A CA 1
ATOM 737 C C . ALA A 1 98 ? 0.880 -6.688 -15.237 1.00 96.62 98 ALA A C 1
ATOM 739 O O . ALA A 1 98 ? -0.165 -6.995 -14.666 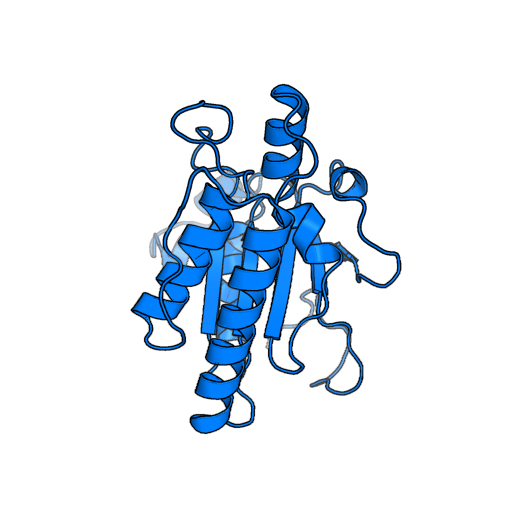1.00 96.62 98 ALA A O 1
ATOM 740 N N . ALA A 1 99 ? 1.864 -7.576 -15.399 1.00 97.62 99 ALA A N 1
ATOM 741 C CA . ALA A 1 99 ? 1.831 -8.925 -14.846 1.00 97.62 99 ALA A CA 1
ATOM 742 C C . ALA A 1 99 ? 1.842 -8.911 -13.316 1.00 97.62 99 ALA A C 1
ATOM 744 O O . ALA A 1 99 ? 1.087 -9.666 -12.705 1.00 97.62 99 ALA A O 1
ATOM 745 N N . TYR A 1 100 ? 2.636 -8.031 -12.699 1.00 98.12 100 TYR A N 1
ATOM 746 C CA . TYR A 1 100 ? 2.612 -7.853 -11.247 1.00 98.12 100 TYR A CA 1
ATOM 747 C C . TYR A 1 100 ? 1.268 -7.320 -10.745 1.00 98.12 100 TYR A C 1
ATOM 749 O O . TYR A 1 100 ? 0.752 -7.853 -9.767 1.00 98.12 100 TYR A O 1
ATOM 757 N N . VAL A 1 101 ? 0.683 -6.324 -11.417 1.00 98.25 101 VAL A N 1
ATOM 758 C CA . VAL A 1 101 ? -0.638 -5.778 -11.060 1.00 98.25 101 VAL A CA 1
ATOM 759 C C . VAL A 1 101 ? -1.715 -6.859 -11.149 1.00 98.25 101 VAL A C 1
ATOM 761 O O . VAL A 1 101 ? -2.424 -7.082 -10.172 1.00 98.25 101 VAL A O 1
ATOM 764 N N . ARG A 1 102 ? -1.787 -7.608 -12.260 1.00 98.19 102 ARG A N 1
ATOM 765 C CA . ARG A 1 102 ? -2.747 -8.720 -12.404 1.00 98.19 102 ARG A CA 1
ATOM 766 C C . ARG A 1 102 ? -2.569 -9.782 -11.323 1.00 98.19 102 ARG A C 1
ATOM 768 O O . ARG A 1 102 ? -3.548 -10.234 -10.738 1.00 98.19 102 ARG A O 1
ATOM 775 N N . ALA A 1 103 ? -1.326 -10.179 -11.055 1.00 98.31 103 ALA A N 1
ATOM 776 C CA . ALA A 1 103 ? -1.041 -11.176 -10.033 1.00 98.31 103 ALA A CA 1
ATOM 777 C C . ALA A 1 103 ? -1.439 -10.680 -8.637 1.00 98.31 103 ALA A C 1
ATOM 779 O O . ALA A 1 103 ? -2.011 -11.440 -7.863 1.00 98.31 103 ALA A O 1
ATOM 780 N N . PHE A 1 104 ? -1.176 -9.411 -8.326 1.00 98.62 104 PHE A N 1
ATOM 781 C CA . PHE A 1 104 ? -1.573 -8.795 -7.066 1.00 98.62 104 PHE A CA 1
ATOM 782 C C . PHE A 1 104 ? -3.093 -8.726 -6.903 1.00 98.62 104 PHE A C 1
ATOM 784 O O . PHE A 1 104 ? -3.600 -9.169 -5.877 1.00 98.62 104 PHE A O 1
ATOM 791 N N . LEU A 1 105 ? -3.828 -8.260 -7.917 1.00 98.56 105 LEU A N 1
ATOM 792 C CA . LEU A 1 105 ? -5.294 -8.210 -7.876 1.00 98.56 105 LEU A CA 1
ATOM 793 C C . LEU A 1 105 ? -5.911 -9.600 -7.669 1.00 98.56 105 LEU A C 1
ATOM 795 O O . LEU A 1 105 ? -6.845 -9.729 -6.889 1.00 98.56 105 LEU A O 1
ATOM 799 N N . ALA A 1 106 ? -5.328 -10.652 -8.252 1.00 98.56 106 ALA A N 1
ATOM 800 C CA . ALA A 1 106 ? -5.765 -12.026 -7.993 1.00 98.56 106 ALA A CA 1
ATOM 801 C C . ALA A 1 106 ? -5.563 -12.466 -6.526 1.00 98.56 106 ALA A C 1
ATOM 803 O O . ALA A 1 106 ? -6.296 -13.318 -6.034 1.00 98.56 106 ALA A O 1
ATOM 804 N N . ARG A 1 107 ? -4.572 -11.914 -5.807 1.00 98.62 107 ARG A N 1
ATOM 805 C CA . ARG A 1 107 ? -4.413 -12.144 -4.356 1.00 98.62 107 ARG A CA 1
ATOM 806 C C . ARG A 1 107 ? -5.385 -11.304 -3.537 1.00 98.62 107 ARG A C 1
ATOM 808 O O . ARG A 1 107 ? -5.890 -11.795 -2.536 1.00 98.62 107 ARG A O 1
ATOM 815 N N . VAL A 1 108 ? -5.658 -10.071 -3.962 1.00 98.56 108 VAL A N 1
ATOM 816 C CA . VAL A 1 108 ? -6.691 -9.223 -3.349 1.00 98.56 108 VAL A CA 1
ATOM 817 C C . VAL A 1 108 ? -8.056 -9.899 -3.448 1.00 98.56 108 VAL A C 1
ATOM 819 O O . VAL A 1 108 ? -8.780 -9.912 -2.462 1.00 98.56 108 VAL A O 1
ATOM 822 N N . GLU A 1 109 ? -8.384 -10.501 -4.592 1.00 98.44 109 GLU A N 1
ATOM 823 C CA . GLU A 1 109 ? -9.622 -11.262 -4.791 1.00 98.44 109 GLU A CA 1
ATOM 824 C C . GLU A 1 109 ? -9.698 -12.476 -3.854 1.00 98.44 109 GLU A C 1
ATOM 826 O O . GLU A 1 109 ? -10.644 -12.572 -3.081 1.00 98.44 109 GLU A O 1
ATOM 831 N N . GLN A 1 110 ? -8.650 -13.310 -3.796 1.00 98.50 110 GLN A N 1
ATOM 832 C CA . GLN A 1 110 ? -8.574 -14.432 -2.842 1.00 98.50 110 GLN A CA 1
ATOM 833 C C . GLN A 1 110 ? -8.751 -13.984 -1.385 1.00 98.50 110 GLN A C 1
ATOM 835 O O . GLN A 1 110 ? -9.472 -14.616 -0.614 1.00 98.50 110 GLN A O 1
ATOM 840 N N . ALA A 1 111 ? -8.103 -12.881 -1.005 1.00 98.31 111 ALA A N 1
ATOM 841 C CA . ALA A 1 111 ? -8.202 -12.340 0.342 1.00 98.31 111 ALA A CA 1
ATOM 842 C C . ALA A 1 111 ? -9.605 -11.817 0.642 1.00 98.31 111 ALA A C 1
ATOM 844 O O . ALA A 1 111 ? -10.147 -12.080 1.712 1.00 98.31 111 ALA A O 1
ATOM 845 N N . ALA A 1 112 ? -10.208 -11.113 -0.308 1.00 97.06 112 ALA A N 1
ATOM 846 C CA . ALA A 1 112 ? -11.559 -10.597 -0.197 1.00 97.06 112 ALA A CA 1
ATOM 847 C C . ALA A 1 112 ? -12.595 -11.732 -0.074 1.00 97.06 112 ALA A C 1
ATOM 849 O O . ALA A 1 112 ? -13.471 -11.661 0.788 1.00 97.06 112 ALA A O 1
ATOM 850 N N . GLU A 1 113 ? -12.462 -12.798 -0.866 1.00 97.38 113 GLU A N 1
ATOM 851 C CA . GLU A 1 113 ? -13.293 -14.005 -0.773 1.00 97.38 113 GLU A CA 1
ATOM 852 C C . GLU A 1 113 ? -13.126 -14.692 0.586 1.00 97.38 113 GLU A C 1
ATOM 854 O O . GLU A 1 113 ? -14.112 -14.922 1.286 1.00 97.38 113 GLU A O 1
ATOM 859 N N . THR A 1 114 ? -11.880 -14.918 1.012 1.00 97.81 114 THR A N 1
ATOM 860 C CA . THR A 1 114 ? -11.570 -15.554 2.301 1.00 97.81 114 THR A CA 1
ATOM 861 C C . THR A 1 114 ? -12.161 -14.761 3.469 1.00 97.81 114 THR A C 1
ATOM 863 O O . THR A 1 114 ? -12.757 -15.342 4.371 1.00 97.81 114 THR A O 1
ATOM 866 N N . LEU A 1 115 ? -12.047 -13.429 3.477 1.00 96.06 115 LEU A N 1
ATOM 867 C CA . LEU A 1 115 ? -12.649 -12.603 4.531 1.00 96.06 115 LEU A CA 1
ATOM 868 C C . LEU A 1 115 ? -14.176 -12.713 4.543 1.00 96.06 115 LEU A C 1
ATOM 870 O O . LEU A 1 115 ? -14.760 -12.853 5.618 1.00 96.06 115 LEU A O 1
ATOM 874 N N . ASN A 1 116 ? -14.804 -12.698 3.366 1.00 94.12 116 ASN A N 1
ATOM 875 C CA . ASN A 1 116 ? -16.254 -12.800 3.222 1.00 94.12 116 ASN A CA 1
ATOM 876 C C . ASN A 1 116 ? -16.805 -14.147 3.727 1.00 94.12 116 ASN A C 1
ATOM 878 O O . ASN A 1 116 ? -17.878 -14.184 4.324 1.00 94.12 116 ASN A O 1
ATOM 882 N N . GLU A 1 117 ? -16.061 -15.245 3.552 1.00 94.69 117 GLU A N 1
ATOM 883 C CA . GLU A 1 117 ? -16.419 -16.560 4.109 1.00 94.69 117 GLU A CA 1
ATOM 884 C C . GLU A 1 117 ? -16.462 -16.565 5.645 1.00 94.69 117 GLU A C 1
ATOM 886 O O . GLU A 1 117 ? -17.280 -17.265 6.244 1.00 94.69 117 GLU A O 1
ATOM 891 N N . HIS A 1 118 ? -15.601 -15.774 6.292 1.00 90.56 118 HIS A N 1
ATOM 892 C CA . HIS A 1 118 ? -15.521 -15.692 7.753 1.00 90.56 118 HIS A CA 1
ATOM 893 C C . HIS A 1 118 ? -16.477 -14.647 8.343 1.00 90.56 118 HIS A C 1
ATOM 895 O O . HIS A 1 118 ? -16.979 -14.821 9.455 1.00 90.56 118 HIS A O 1
ATOM 901 N N . SER A 1 119 ? -16.708 -13.545 7.630 1.00 92.62 119 SER A N 1
ATOM 902 C CA . SER A 1 119 ? -17.597 -12.459 8.034 1.00 92.62 119 SER A CA 1
ATOM 903 C C . SER A 1 119 ? -18.105 -11.735 6.789 1.00 92.62 119 SER A C 1
ATOM 905 O O . SER A 1 119 ? -17.335 -11.079 6.092 1.00 92.62 119 SER A O 1
ATOM 907 N N . ALA A 1 120 ? -19.411 -11.829 6.525 1.00 91.00 120 ALA A N 1
ATOM 908 C CA . ALA A 1 120 ? -20.031 -11.308 5.302 1.00 91.00 120 ALA A CA 1
ATOM 909 C C . ALA A 1 120 ? -19.871 -9.785 5.115 1.00 91.00 120 ALA A C 1
ATOM 911 O O . ALA A 1 120 ? -19.919 -9.286 3.995 1.00 91.00 120 ALA A O 1
ATOM 912 N N . ASP A 1 121 ? -19.660 -9.04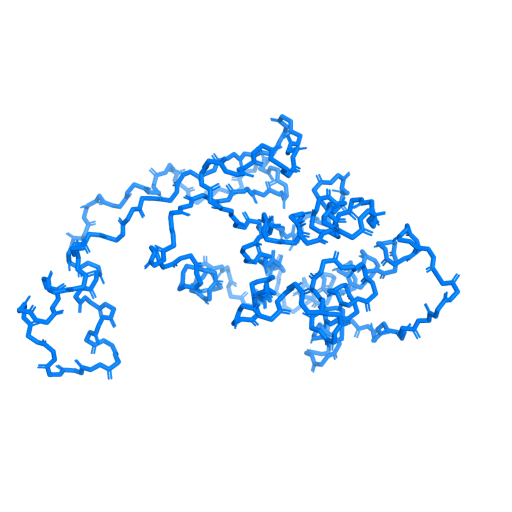8 6.209 1.00 91.69 121 ASP A N 1
ATOM 913 C CA . ASP A 1 121 ? -19.461 -7.596 6.185 1.00 91.69 121 ASP A CA 1
ATOM 914 C C . ASP A 1 121 ? -17.975 -7.197 6.243 1.00 91.69 121 ASP A C 1
ATOM 916 O O . ASP A 1 121 ? -17.656 -6.007 6.294 1.00 91.69 121 ASP A O 1
ATOM 920 N N . ALA A 1 122 ? -17.046 -8.162 6.277 1.00 93.94 122 ALA A N 1
ATOM 921 C CA . ALA A 1 122 ? -15.622 -7.870 6.373 1.00 93.94 122 ALA A CA 1
ATOM 922 C C . ALA A 1 122 ? -15.094 -7.182 5.113 1.00 93.94 122 ALA A C 1
ATOM 924 O O . ALA A 1 122 ? -15.371 -7.574 3.978 1.00 93.94 122 ALA A O 1
ATOM 925 N N . ILE A 1 123 ? -14.263 -6.169 5.345 1.00 93.88 123 ILE A N 1
ATOM 926 C CA . ILE A 1 123 ? -13.627 -5.368 4.308 1.00 93.88 123 ILE A CA 1
ATOM 927 C C . ILE A 1 123 ? -12.121 -5.617 4.345 1.00 93.88 123 ILE A C 1
ATOM 929 O O . ILE A 1 123 ? -11.492 -5.528 5.401 1.00 93.88 123 ILE A O 1
ATOM 933 N N . LEU A 1 124 ? -11.528 -5.866 3.179 1.00 96.25 124 LEU A N 1
ATOM 934 C CA . LEU A 1 124 ? -10.088 -5.719 2.997 1.00 96.25 124 LEU A CA 1
ATOM 935 C C . LEU A 1 124 ? -9.773 -4.253 2.697 1.00 96.25 124 LEU A C 1
ATOM 937 O O . LEU A 1 124 ? -10.237 -3.712 1.698 1.00 96.25 124 LEU A O 1
ATOM 941 N N . CYS A 1 125 ? -8.967 -3.604 3.524 1.00 94.88 125 CYS A N 1
ATOM 942 C CA . CYS A 1 125 ? -8.485 -2.251 3.300 1.00 94.88 125 CYS A CA 1
ATOM 943 C C . CYS A 1 125 ? -6.971 -2.259 3.078 1.00 94.88 125 CYS A C 1
ATOM 945 O O . CYS A 1 125 ? -6.210 -2.746 3.907 1.00 94.88 125 CYS A O 1
ATOM 947 N N . ILE A 1 126 ? -6.520 -1.713 1.955 1.00 94.69 126 ILE A N 1
ATOM 948 C CA . ILE A 1 126 ? -5.100 -1.545 1.652 1.00 94.69 126 ILE A CA 1
ATOM 949 C C . ILE A 1 126 ? -4.799 -0.056 1.656 1.00 94.69 126 ILE A C 1
ATOM 951 O O . ILE A 1 126 ? -5.308 0.691 0.822 1.00 94.69 126 ILE A O 1
ATOM 955 N N . VAL A 1 127 ? -3.969 0.375 2.597 1.00 92.19 127 VAL A N 1
ATOM 956 C CA . VAL A 1 127 ? -3.530 1.759 2.713 1.00 92.19 127 VAL A CA 1
ATOM 957 C C . VAL A 1 127 ? -2.121 1.885 2.154 1.00 92.19 127 VAL A C 1
ATOM 959 O O . VAL A 1 127 ? -1.202 1.207 2.601 1.00 92.19 127 VAL A O 1
ATOM 962 N N . ILE A 1 128 ? -1.944 2.763 1.175 1.00 92.94 128 ILE A N 1
ATOM 963 C CA . ILE A 1 128 ? -0.642 3.141 0.637 1.00 92.94 128 ILE A CA 1
ATOM 964 C C . ILE A 1 128 ? -0.307 4.526 1.184 1.00 92.94 128 ILE A C 1
ATOM 966 O O . ILE A 1 128 ? -0.826 5.539 0.708 1.00 92.94 128 ILE A O 1
ATOM 970 N N . ASP A 1 129 ? 0.527 4.561 2.215 1.00 88.25 129 ASP A N 1
ATOM 971 C CA . ASP A 1 129 ? 0.916 5.790 2.896 1.00 88.25 129 ASP A CA 1
ATOM 972 C C . ASP A 1 129 ? 2.056 6.491 2.142 1.00 88.25 129 ASP A C 1
ATOM 974 O O . ASP A 1 129 ? 2.978 5.842 1.643 1.00 88.25 129 ASP A O 1
ATOM 978 N N . ALA A 1 130 ? 1.990 7.820 2.049 1.00 88.81 130 ALA A N 1
ATOM 979 C CA . ALA A 1 130 ? 2.917 8.663 1.293 1.00 88.81 130 ALA A CA 1
ATOM 980 C C . ALA A 1 130 ? 3.077 8.231 -0.182 1.00 88.81 130 ALA A C 1
ATOM 982 O O . ALA A 1 130 ? 4.184 8.177 -0.720 1.00 88.81 130 ALA A O 1
ATOM 983 N N . ALA A 1 131 ? 1.976 7.909 -0.864 1.00 91.75 131 ALA A N 1
ATOM 984 C CA . ALA A 1 131 ? 1.980 7.425 -2.246 1.00 91.75 131 ALA A CA 1
ATOM 985 C C . ALA A 1 131 ? 2.628 8.416 -3.237 1.00 91.75 131 ALA A C 1
ATOM 987 O O . ALA A 1 131 ? 3.251 8.011 -4.218 1.00 91.75 131 ALA A O 1
ATOM 988 N N . ASP A 1 132 ? 2.558 9.716 -2.959 1.00 91.12 132 ASP A N 1
ATOM 989 C CA . ASP A 1 132 ? 3.264 10.758 -3.711 1.00 91.12 132 ASP A CA 1
ATOM 990 C C . ASP A 1 132 ? 4.796 10.594 -3.673 1.00 91.12 132 ASP A C 1
ATOM 992 O O . ASP A 1 132 ? 5.471 10.841 -4.674 1.00 91.12 132 ASP A O 1
ATOM 996 N N . ASN A 1 133 ? 5.366 10.108 -2.564 1.00 92.19 133 ASN A N 1
ATOM 997 C CA . ASN A 1 133 ? 6.788 9.762 -2.491 1.00 92.19 133 ASN A CA 1
ATOM 998 C C . ASN A 1 133 ? 7.162 8.630 -3.456 1.00 92.19 133 ASN A C 1
ATOM 1000 O O . ASN A 1 133 ? 8.257 8.660 -4.026 1.00 92.19 133 ASN A O 1
ATOM 1004 N N . ALA A 1 134 ? 6.271 7.658 -3.672 1.00 93.94 134 ALA A N 1
ATOM 1005 C CA . ALA A 1 134 ? 6.515 6.605 -4.650 1.00 93.94 134 ALA A CA 1
ATOM 1006 C C . ALA A 1 134 ? 6.577 7.170 -6.073 1.00 93.94 134 ALA A C 1
ATOM 1008 O O . ALA A 1 134 ? 7.495 6.819 -6.814 1.00 93.94 134 ALA A O 1
ATOM 1009 N N . GLN A 1 135 ? 5.661 8.072 -6.442 1.00 94.44 135 GLN A N 1
ATOM 1010 C CA . GLN A 1 135 ? 5.688 8.673 -7.776 1.00 94.44 135 GLN A CA 1
ATOM 1011 C C . GLN A 1 135 ? 6.940 9.531 -7.993 1.00 94.44 135 GLN A C 1
ATOM 1013 O O . GLN A 1 135 ? 7.614 9.357 -9.001 1.00 94.44 135 GLN A O 1
ATOM 1018 N N . ILE A 1 136 ? 7.336 10.343 -7.006 1.00 93.81 136 ILE A N 1
ATOM 1019 C CA . ILE A 1 136 ? 8.589 11.118 -7.066 1.00 93.81 136 ILE A CA 1
ATOM 1020 C C . ILE A 1 136 ? 9.796 10.214 -7.318 1.00 93.81 136 ILE A C 1
ATOM 1022 O O . ILE A 1 136 ? 10.606 10.496 -8.196 1.00 93.81 136 ILE A O 1
ATOM 1026 N N . ALA A 1 137 ? 9.928 9.125 -6.555 1.00 94.12 137 ALA A N 1
ATOM 1027 C CA . ALA A 1 137 ? 11.059 8.219 -6.726 1.00 94.12 137 ALA A CA 1
ATOM 1028 C C . ALA A 1 137 ? 11.044 7.525 -8.093 1.00 94.12 137 ALA A C 1
ATOM 1030 O O . ALA A 1 137 ? 12.112 7.263 -8.638 1.00 94.12 137 ALA A O 1
ATOM 1031 N N . ALA A 1 138 ? 9.862 7.234 -8.644 1.00 94.75 138 ALA A N 1
ATOM 1032 C CA . ALA A 1 138 ? 9.728 6.658 -9.976 1.00 94.75 138 ALA A CA 1
ATOM 1033 C C . ALA A 1 138 ? 10.137 7.655 -11.077 1.00 94.75 138 ALA A C 1
ATOM 1035 O O . ALA A 1 138 ? 10.857 7.279 -12.005 1.00 94.75 138 ALA A O 1
ATOM 1036 N N . ASP A 1 139 ? 9.748 8.924 -10.942 1.00 94.75 139 ASP A N 1
ATOM 1037 C CA . ASP A 1 139 ? 10.104 9.990 -11.883 1.00 94.75 139 ASP A CA 1
ATOM 1038 C C . ASP A 1 139 ? 11.612 10.279 -11.868 1.00 94.75 139 ASP A C 1
ATOM 1040 O O . ASP A 1 139 ? 12.234 10.364 -12.928 1.00 94.75 139 ASP A O 1
ATOM 1044 N N . GLU A 1 140 ? 12.221 10.355 -10.676 1.00 93.88 140 GLU A N 1
ATOM 1045 C CA . GLU A 1 140 ? 13.659 10.615 -10.484 1.00 93.88 140 GLU A CA 1
ATOM 1046 C C . GLU A 1 140 ? 14.555 9.560 -11.154 1.00 93.88 140 GLU A C 1
ATOM 1048 O O . GLU A 1 140 ? 15.678 9.863 -11.556 1.00 93.88 140 GLU A O 1
ATOM 1053 N N . VAL A 1 141 ? 14.067 8.324 -11.291 1.00 92.75 141 VAL A N 1
ATOM 1054 C CA . VAL A 1 141 ? 14.808 7.214 -11.917 1.00 92.75 141 VAL A CA 1
ATOM 1055 C C . VAL A 1 141 ? 14.333 6.905 -13.335 1.00 92.75 141 VAL A C 1
ATOM 1057 O O . VAL A 1 141 ? 14.771 5.913 -13.919 1.00 92.75 141 VAL A O 1
ATOM 1060 N N . HIS A 1 142 ? 13.426 7.720 -13.884 1.00 90.88 142 HIS A N 1
ATOM 1061 C CA . HIS A 1 142 ? 12.779 7.503 -15.181 1.00 90.88 142 HIS A CA 1
ATOM 1062 C C . HIS A 1 142 ? 12.142 6.102 -15.311 1.00 90.88 142 HIS A C 1
ATOM 1064 O O . HIS A 1 142 ? 12.194 5.467 -16.365 1.00 90.88 142 HIS A O 1
ATOM 1070 N N . GLY A 1 143 ? 11.550 5.606 -14.218 1.00 85.75 143 GLY A N 1
ATOM 1071 C CA . GLY A 1 143 ? 11.046 4.236 -14.073 1.00 85.75 143 GLY A CA 1
ATOM 1072 C C . GLY A 1 143 ? 9.616 3.999 -14.572 1.00 85.75 143 GLY A C 1
ATOM 1073 O O . GLY A 1 143 ? 9.125 2.874 -14.474 1.00 85.75 143 GLY A O 1
ATOM 1074 N N . GLY A 1 144 ? 8.950 5.031 -15.096 1.00 90.56 144 GLY A N 1
ATOM 1075 C CA . GLY A 1 144 ? 7.533 4.984 -15.462 1.00 90.56 144 GLY A CA 1
ATOM 1076 C C . GLY A 1 144 ? 6.601 5.153 -14.252 1.00 90.56 144 GLY A C 1
ATOM 1077 O O . GLY A 1 144 ? 7.032 5.643 -13.209 1.00 90.56 144 GLY A O 1
ATOM 1078 N N . PRO A 1 145 ? 5.312 4.784 -14.369 1.00 94.19 145 PRO A N 1
ATOM 1079 C CA . PRO A 1 145 ? 4.346 4.971 -13.292 1.00 94.19 145 PRO A CA 1
ATOM 1080 C C . PRO A 1 145 ? 4.672 4.100 -12.074 1.00 94.19 145 PRO A C 1
ATOM 1082 O O . PRO A 1 145 ? 4.963 2.905 -12.195 1.00 94.19 145 PRO A O 1
ATOM 1085 N N . SER A 1 146 ? 4.574 4.694 -10.886 1.00 96.50 146 SER A N 1
ATOM 1086 C CA . SER A 1 146 ? 4.681 3.962 -9.625 1.00 96.50 146 SER A CA 1
ATOM 1087 C C . SER A 1 146 ? 3.502 2.996 -9.437 1.00 96.50 146 SER A C 1
ATOM 1089 O O . SER A 1 146 ? 2.409 3.209 -9.969 1.00 96.50 146 SER A O 1
ATOM 1091 N N . PHE A 1 147 ? 3.698 1.920 -8.665 1.00 96.81 147 PHE A N 1
ATOM 1092 C CA . PHE A 1 147 ? 2.616 0.957 -8.421 1.00 96.81 147 PHE A CA 1
ATOM 1093 C C . PHE A 1 147 ? 1.352 1.588 -7.797 1.00 96.81 147 PHE A C 1
ATOM 1095 O O . PHE A 1 147 ? 0.265 1.160 -8.185 1.00 96.81 147 PHE A O 1
ATOM 1102 N N . PRO A 1 148 ? 1.424 2.599 -6.898 1.00 95.00 148 PRO A N 1
ATOM 1103 C CA . PRO A 1 148 ? 0.218 3.217 -6.350 1.00 95.00 148 PRO A CA 1
ATOM 1104 C C . PRO A 1 148 ? -0.626 3.893 -7.433 1.00 95.00 148 PRO A C 1
ATOM 1106 O O . PRO A 1 148 ? -1.841 3.717 -7.462 1.00 95.00 148 PRO A O 1
ATOM 1109 N N . LEU A 1 149 ? 0.021 4.598 -8.368 1.00 93.38 149 LEU A N 1
ATOM 1110 C CA . LEU A 1 149 ? -0.652 5.238 -9.499 1.00 93.38 149 LEU A CA 1
ATOM 1111 C C . LEU A 1 149 ? -1.317 4.200 -10.414 1.00 93.38 149 LEU A C 1
ATOM 1113 O O . LEU A 1 149 ? -2.444 4.403 -10.860 1.00 93.38 149 LEU A O 1
ATOM 1117 N N . LEU A 1 150 ? -0.657 3.061 -10.654 1.00 94.75 150 LEU A N 1
ATOM 1118 C CA . LEU A 1 150 ? -1.253 1.957 -11.412 1.00 94.75 150 LEU A CA 1
ATOM 1119 C C . LEU A 1 150 ? -2.510 1.408 -10.721 1.00 94.75 150 LEU A C 1
ATOM 1121 O O . LEU A 1 150 ? -3.538 1.260 -11.373 1.00 94.75 150 LEU A O 1
ATOM 1125 N N . LEU A 1 151 ? -2.469 1.179 -9.405 1.00 94.12 151 LEU A N 1
ATOM 1126 C CA . LEU A 1 151 ? -3.599 0.618 -8.653 1.00 94.12 151 LEU A CA 1
ATOM 1127 C C . LEU A 1 151 ? -4.844 1.523 -8.610 1.00 94.12 151 LEU A C 1
ATOM 1129 O O . LEU A 1 151 ? -5.956 0.999 -8.512 1.00 94.12 151 LEU A O 1
ATOM 1133 N N . LEU A 1 152 ? -4.689 2.849 -8.725 1.00 89.56 152 LEU A N 1
ATOM 1134 C CA . LEU A 1 152 ? -5.819 3.788 -8.853 1.00 89.56 152 LEU A CA 1
ATOM 1135 C C . LEU A 1 152 ? -6.632 3.585 -10.141 1.00 89.56 152 LEU A C 1
ATOM 1137 O O . LEU A 1 152 ? -7.746 4.083 -10.272 1.00 89.56 152 LEU A O 1
ATOM 1141 N N . ARG A 1 153 ? -6.101 2.871 -11.131 1.00 88.19 153 ARG A N 1
ATOM 1142 C CA . ARG A 1 153 ? -6.787 2.654 -12.414 1.00 88.19 153 ARG A CA 1
ATOM 1143 C C . ARG A 1 153 ? -7.466 1.293 -12.496 1.00 88.19 153 ARG A C 1
ATOM 1145 O O . ARG A 1 153 ? -8.185 1.028 -13.455 1.00 88.19 153 ARG A O 1
ATOM 1152 N N . GLU A 1 154 ? -7.263 0.458 -11.485 1.00 92.69 154 GLU A N 1
ATOM 1153 C CA . GLU A 1 154 ? -7.735 -0.918 -11.475 1.00 92.69 154 GLU A CA 1
ATOM 1154 C C . GLU A 1 154 ? -9.123 -1.061 -1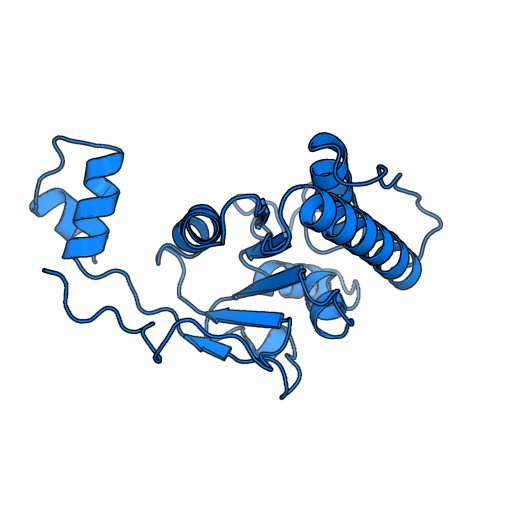0.855 1.00 92.69 154 GLU A C 1
ATOM 1156 O O . GLU A 1 154 ? -9.574 -0.252 -10.040 1.00 92.69 154 GLU A O 1
ATOM 1161 N N . GLN A 1 155 ? -9.803 -2.141 -11.222 1.00 90.44 155 GLN A N 1
ATOM 1162 C CA . GLN A 1 155 ? -11.044 -2.537 -10.569 1.00 90.44 155 GLN A CA 1
ATOM 1163 C C . GLN A 1 155 ? -10.726 -3.371 -9.331 1.00 90.44 155 GLN A C 1
ATOM 1165 O O . GLN A 1 155 ? -9.842 -4.223 -9.346 1.00 90.44 155 GLN A O 1
ATOM 1170 N N . TRP A 1 156 ? -11.460 -3.104 -8.257 1.00 93.19 156 TRP A N 1
ATOM 1171 C CA . TRP A 1 156 ? -11.284 -3.763 -6.967 1.00 93.19 156 TRP A CA 1
ATOM 1172 C C . TRP A 1 156 ? -12.531 -4.579 -6.625 1.00 93.19 156 TRP A C 1
ATOM 1174 O O . TRP A 1 156 ? -13.631 -4.128 -6.966 1.00 93.19 156 TRP A O 1
ATOM 1184 N N . PRO A 1 157 ? -12.385 -5.719 -5.922 1.00 93.75 157 PRO A N 1
ATOM 1185 C CA . PRO A 1 157 ? -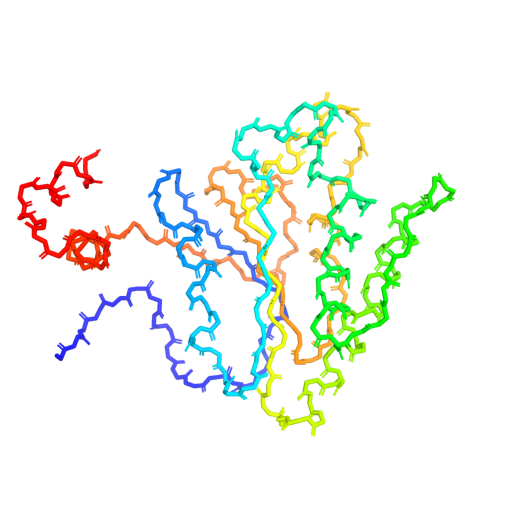13.517 -6.468 -5.385 1.00 93.75 157 PRO A CA 1
ATOM 1186 C C . PRO A 1 157 ? -14.470 -5.593 -4.563 1.00 93.75 157 PRO A C 1
ATOM 1188 O O . PRO A 1 157 ? -14.064 -4.610 -3.934 1.00 93.75 157 PRO A O 1
ATOM 1191 N N . GLU A 1 158 ? -15.750 -5.965 -4.524 1.00 90.69 158 GLU A N 1
ATOM 1192 C CA . GLU A 1 158 ? -16.780 -5.163 -3.854 1.00 90.69 158 GLU A CA 1
ATOM 1193 C C . GLU A 1 158 ? -16.516 -4.960 -2.360 1.00 90.69 158 GLU A C 1
ATOM 1195 O O . GLU A 1 158 ? -16.832 -3.889 -1.841 1.00 90.69 158 GLU A O 1
ATOM 1200 N N . ASN A 1 159 ? -15.888 -5.919 -1.682 1.00 94.44 159 ASN A N 1
ATOM 1201 C CA . ASN A 1 159 ? -15.487 -5.843 -0.276 1.00 94.44 159 ASN A CA 1
ATOM 1202 C C . ASN A 1 159 ? -13.986 -5.543 -0.084 1.00 94.44 159 ASN A C 1
ATOM 1204 O O . ASN A 1 159 ? -13.446 -5.747 1.000 1.00 94.44 159 ASN A O 1
ATOM 1208 N N . ALA A 1 160 ? -13.308 -5.008 -1.104 1.00 95.69 160 ALA A N 1
ATOM 1209 C CA . ALA A 1 160 ? -11.935 -4.521 -1.000 1.00 95.69 160 ALA A CA 1
ATOM 1210 C C . ALA A 1 160 ? -11.848 -3.015 -1.283 1.00 95.69 160 ALA A C 1
ATOM 1212 O O . ALA A 1 160 ? -12.535 -2.473 -2.152 1.00 95.69 160 ALA A O 1
ATOM 1213 N N . ARG A 1 161 ? -11.002 -2.311 -0.536 1.00 90.19 161 ARG A N 1
ATOM 1214 C CA . ARG A 1 161 ? -10.800 -0.866 -0.642 1.00 90.19 161 ARG A CA 1
ATOM 1215 C C . ARG A 1 161 ? -9.324 -0.538 -0.682 1.00 90.19 161 ARG A C 1
ATOM 1217 O O . ARG A 1 161 ? -8.553 -1.088 0.097 1.00 90.19 161 ARG A O 1
ATOM 1224 N N . ILE A 1 162 ? -8.964 0.421 -1.525 1.00 92.25 162 ILE A N 1
ATOM 1225 C CA . ILE A 1 162 ? -7.637 1.029 -1.513 1.00 92.25 162 ILE A CA 1
ATOM 1226 C C . ILE A 1 162 ? -7.721 2.494 -1.092 1.00 92.25 162 ILE A C 1
ATOM 1228 O O . ILE A 1 162 ? -8.588 3.246 -1.550 1.00 92.25 162 ILE A O 1
ATOM 1232 N N . VAL A 1 163 ? -6.813 2.889 -0.205 1.00 89.38 163 VAL A N 1
ATOM 1233 C CA . VAL A 1 163 ? -6.662 4.260 0.280 1.00 89.38 163 VAL A CA 1
ATOM 1234 C C . VAL A 1 163 ? -5.235 4.710 0.012 1.00 89.38 163 VAL A C 1
ATOM 1236 O O . VAL A 1 163 ? -4.297 4.091 0.498 1.00 89.38 163 VAL A O 1
ATOM 1239 N N . LEU A 1 164 ? -5.051 5.780 -0.758 1.00 90.00 164 LEU A N 1
ATOM 1240 C CA . LEU A 1 164 ? -3.733 6.389 -0.956 1.00 90.00 164 LEU A CA 1
ATOM 1241 C C . LEU A 1 164 ? -3.640 7.662 -0.132 1.00 90.00 164 LEU A C 1
ATOM 1243 O O . LEU A 1 164 ? -4.509 8.526 -0.252 1.00 90.00 164 LEU A O 1
ATOM 1247 N N . THR A 1 165 ? -2.570 7.820 0.641 1.00 86.69 165 THR A N 1
ATOM 1248 C CA . THR A 1 165 ? -2.278 9.099 1.284 1.00 86.69 165 THR A CA 1
ATOM 1249 C C . THR A 1 165 ? -1.241 9.886 0.482 1.00 86.69 165 THR A C 1
ATOM 1251 O O . THR A 1 165 ? -0.338 9.315 -0.129 1.00 86.69 165 THR A O 1
ATOM 1254 N N . ALA A 1 166 ? -1.378 11.208 0.447 1.00 86.38 166 ALA A N 1
ATOM 1255 C CA . ALA A 1 166 ? -0.426 12.105 -0.204 1.00 86.38 166 ALA A CA 1
ATOM 1256 C C . ALA A 1 166 ? -0.352 13.450 0.529 1.00 86.38 166 ALA A C 1
ATOM 1258 O O . ALA A 1 166 ? -1.207 13.776 1.356 1.00 86.38 166 ALA A O 1
ATOM 1259 N N . ARG A 1 167 ? 0.655 14.269 0.222 1.00 81.88 167 ARG A N 1
ATOM 1260 C CA . ARG A 1 167 ? 0.635 15.685 0.613 1.00 81.88 167 ARG A CA 1
ATOM 1261 C C . ARG A 1 167 ? -0.327 16.462 -0.291 1.00 81.88 167 ARG A C 1
ATOM 1263 O O . ARG A 1 167 ? -0.305 16.202 -1.494 1.00 81.88 167 ARG A O 1
ATOM 1270 N N . PRO A 1 168 ? -1.118 17.427 0.225 1.00 78.06 168 PRO A N 1
ATOM 1271 C CA . PRO A 1 168 ? -2.138 18.140 -0.549 1.00 78.06 168 PRO A CA 1
ATOM 1272 C C . PRO A 1 168 ? -1.592 18.727 -1.852 1.00 78.06 168 PRO A C 1
ATOM 1274 O O . PRO A 1 168 ? -2.128 18.48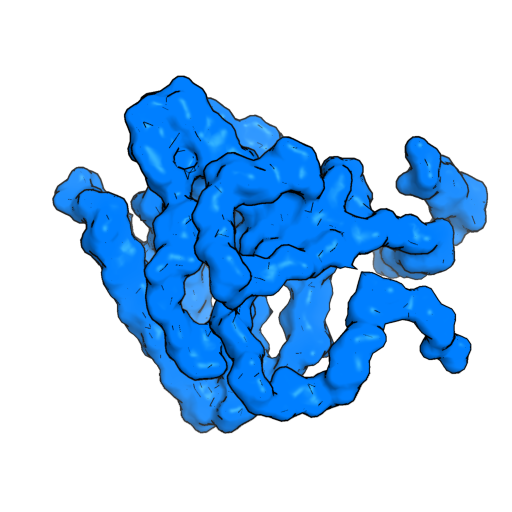1 -2.927 1.00 78.06 168 PRO A O 1
ATOM 1277 N N . HIS A 1 169 ? -0.435 19.385 -1.778 1.00 82.62 169 HIS A N 1
ATOM 1278 C CA . HIS A 1 169 ? 0.240 20.004 -2.921 1.00 82.62 169 HIS A CA 1
ATOM 1279 C C . HIS A 1 169 ? 0.880 19.008 -3.913 1.00 82.62 169 HIS A C 1
ATOM 1281 O O . HIS A 1 169 ? 1.434 19.430 -4.923 1.00 82.62 169 HIS A O 1
ATOM 1287 N N . ARG A 1 170 ? 0.848 17.696 -3.633 1.00 85.25 170 ARG A N 1
ATOM 1288 C CA . ARG A 1 170 ? 1.422 16.631 -4.484 1.00 85.25 170 ARG A CA 1
ATOM 1289 C C . ARG A 1 170 ? 0.389 15.612 -4.957 1.00 85.25 170 ARG A C 1
ATOM 1291 O O . ARG A 1 170 ? 0.736 14.667 -5.656 1.00 85.25 170 ARG A O 1
ATOM 1298 N N . VAL A 1 171 ? -0.880 15.805 -4.608 1.00 84.44 171 VAL A N 1
ATOM 1299 C CA . VAL A 1 171 ? -1.998 14.930 -4.989 1.00 84.44 171 VAL A CA 1
ATOM 1300 C C . VAL A 1 171 ? -2.075 14.706 -6.486 1.00 84.44 171 VAL A C 1
ATOM 1302 O O . VAL A 1 171 ? -2.253 13.572 -6.924 1.00 84.44 171 VAL A O 1
ATOM 1305 N N . ASP A 1 172 ? -1.920 15.778 -7.259 1.00 86.31 172 ASP A N 1
ATOM 1306 C CA . ASP A 1 172 ? -2.090 15.724 -8.707 1.00 86.31 172 ASP A CA 1
ATOM 1307 C C . ASP A 1 172 ? -0.968 14.934 -9.400 1.00 86.31 172 ASP A C 1
ATOM 1309 O O . ASP A 1 172 ? -1.169 14.465 -10.515 1.00 86.31 172 ASP A O 1
ATOM 1313 N N . MET A 1 173 ? 0.158 14.669 -8.717 1.00 86.69 173 MET A N 1
ATOM 1314 C CA . MET A 1 173 ? 1.197 13.753 -9.214 1.00 86.69 173 MET A CA 1
ATOM 1315 C C . MET A 1 173 ? 0.690 12.313 -9.354 1.00 86.69 173 MET A C 1
ATOM 1317 O O . MET A 1 173 ? 1.231 11.544 -10.138 1.00 86.69 173 MET A O 1
ATOM 1321 N N . LEU A 1 174 ? -0.333 11.930 -8.584 1.00 85.25 174 LEU A N 1
ATOM 1322 C CA . LEU A 1 174 ? -0.923 10.592 -8.642 1.00 85.25 174 LEU A CA 1
ATOM 1323 C C . LEU A 1 174 ? -1.985 10.457 -9.738 1.00 85.25 174 LEU A C 1
ATOM 1325 O O . LEU A 1 174 ? -2.525 9.368 -9.909 1.00 85.25 174 LEU A O 1
ATOM 1329 N N . GLU A 1 175 ? -2.282 11.544 -10.462 1.00 85.69 175 GLU A N 1
ATOM 1330 C CA . GLU A 1 175 ? -3.259 11.589 -11.556 1.00 85.69 175 GLU A CA 1
ATOM 1331 C C . GLU A 1 175 ? -4.565 10.827 -11.236 1.00 85.69 175 GLU A C 1
ATOM 1333 O O . GLU A 1 175 ? -4.981 9.957 -12.016 1.00 85.69 175 GLU A O 1
ATOM 1338 N N . PRO A 1 176 ? -5.210 11.084 -10.078 1.00 81.50 176 PRO A N 1
ATOM 1339 C CA . PRO A 1 176 ? -6.366 10.306 -9.664 1.00 81.50 176 PRO A CA 1
ATOM 1340 C C . PRO A 1 176 ? -7.511 10.498 -10.671 1.00 81.50 176 PRO A C 1
ATOM 1342 O O . PRO A 1 176 ? -7.825 11.641 -11.028 1.00 81.50 176 PRO A O 1
ATOM 1345 N N . PRO A 1 177 ? -8.169 9.413 -11.124 1.00 80.81 177 PRO A N 1
ATOM 1346 C CA . PRO A 1 177 ? -9.370 9.523 -11.942 1.00 80.81 177 PRO A CA 1
ATOM 1347 C C . PRO A 1 177 ? -10.425 10.403 -11.262 1.00 80.81 177 PRO A C 1
ATOM 1349 O O . PRO A 1 177 ? -10.545 10.400 -10.038 1.00 80.81 177 PRO A O 1
ATOM 1352 N N . SER A 1 178 ? -11.257 11.101 -12.040 1.00 76.62 178 SER A N 1
ATOM 1353 C CA . SER A 1 178 ? -12.339 11.943 -11.494 1.00 76.62 178 SER A CA 1
ATOM 1354 C C . SER A 1 178 ? -13.364 11.163 -10.661 1.00 76.62 178 SER A C 1
ATOM 1356 O O . SER A 1 178 ? -14.102 11.747 -9.873 1.00 76.62 178 SER A O 1
ATOM 1358 N N . THR A 1 179 ? -13.401 9.840 -10.819 1.00 74.69 179 THR A N 1
ATOM 1359 C CA . THR A 1 179 ? -14.214 8.913 -10.030 1.00 74.69 179 THR A CA 1
ATOM 1360 C C . THR A 1 179 ? -13.623 8.602 -8.655 1.00 74.69 179 THR A C 1
ATOM 1362 O O . THR A 1 179 ? -14.304 7.978 -7.849 1.00 74.69 179 THR A O 1
ATOM 1365 N N . VAL A 1 180 ? -12.375 8.984 -8.369 1.00 74.56 180 VAL A N 1
ATOM 1366 C CA . VAL A 1 180 ? -11.739 8.752 -7.068 1.00 74.56 180 VAL A CA 1
ATOM 1367 C C . VAL A 1 180 ? -12.023 9.946 -6.152 1.00 74.56 180 VAL A C 1
ATOM 1369 O O . VAL A 1 180 ? -11.509 11.039 -6.397 1.00 74.56 180 VAL A O 1
ATOM 1372 N N . PRO A 1 181 ? -12.831 9.781 -5.089 1.00 75.00 181 PRO A N 1
ATOM 1373 C CA . PRO A 1 181 ? -13.086 10.845 -4.133 1.00 75.00 181 PRO A CA 1
ATOM 1374 C C . PRO A 1 181 ? -11.796 11.246 -3.416 1.00 75.00 181 PRO A C 1
ATOM 1376 O O . PRO A 1 181 ? -11.056 10.405 -2.890 1.00 75.00 181 PRO A O 1
ATOM 1379 N N . ARG A 1 182 ? -11.571 12.559 -3.375 1.00 76.31 182 ARG A N 1
ATOM 1380 C CA . ARG A 1 182 ? -10.519 13.199 -2.590 1.00 76.31 182 ARG A CA 1
ATOM 1381 C C . ARG A 1 182 ? -11.092 13.568 -1.227 1.00 76.31 182 ARG A C 1
ATOM 1383 O O . ARG A 1 182 ? -12.160 14.171 -1.147 1.00 76.31 182 ARG A O 1
ATOM 1390 N N . ILE A 1 183 ? -10.390 13.178 -0.175 1.00 75.12 183 ILE A N 1
ATOM 1391 C CA . ILE A 1 183 ? -10.723 13.489 1.209 1.00 75.12 183 ILE A CA 1
ATOM 1392 C C . ILE A 1 183 ? -9.566 14.301 1.776 1.00 75.12 183 ILE A C 1
ATOM 1394 O O . ILE A 1 183 ? -8.437 13.820 1.861 1.00 75.12 183 ILE A O 1
ATOM 1398 N N . GLU A 1 184 ? -9.842 15.537 2.159 1.00 72.62 184 GLU A N 1
ATOM 1399 C CA . GLU A 1 184 ? -8.870 16.341 2.886 1.00 72.62 184 GLU A CA 1
ATOM 1400 C C . GLU A 1 184 ? -8.836 15.878 4.344 1.00 72.62 184 GLU A C 1
ATOM 1402 O O . GLU A 1 184 ? -9.883 15.674 4.961 1.00 72.62 184 GLU A O 1
ATOM 1407 N N . LEU A 1 185 ? -7.634 15.614 4.860 1.00 66.88 185 LEU A N 1
ATOM 1408 C CA . LEU A 1 185 ? -7.430 15.342 6.274 1.00 66.88 185 LEU A CA 1
ATOM 1409 C C . LEU A 1 185 ? -6.987 16.641 6.926 1.00 66.88 185 LEU A C 1
ATOM 1411 O O . LEU A 1 185 ? -5.933 17.181 6.591 1.00 66.88 185 LEU A O 1
ATOM 1415 N N . GLU A 1 186 ? -7.792 17.112 7.863 1.00 59.97 186 GLU A N 1
ATOM 1416 C CA . GLU A 1 186 ? -7.424 18.246 8.695 1.00 59.97 186 GLU A CA 1
ATOM 1417 C C . GLU A 1 186 ? -6.311 17.849 9.677 1.00 59.97 186 GLU A C 1
ATOM 1419 O O . GLU A 1 186 ? -6.211 16.673 10.058 1.00 59.97 186 GLU A O 1
ATOM 1424 N N . PRO A 1 187 ? -5.477 18.809 10.108 1.00 64.62 187 PRO A N 1
ATOM 1425 C CA . PRO A 1 187 ? -4.603 18.621 11.248 1.00 64.62 187 PRO A CA 1
ATOM 1426 C C . PRO A 1 187 ? -5.340 18.120 12.483 1.00 64.62 187 PRO A C 1
ATOM 1428 O O . PRO A 1 187 ? -6.508 18.453 12.693 1.00 64.62 187 PRO A O 1
ATOM 1431 N N . PHE A 1 188 ? -4.643 17.327 13.304 1.00 64.50 188 PHE A N 1
ATOM 1432 C CA . PHE A 1 188 ? -5.149 17.032 14.637 1.00 64.50 188 PHE A CA 1
ATOM 1433 C C . PHE A 1 188 ? -5.354 18.349 15.376 1.00 64.50 188 PHE A C 1
ATOM 1435 O O . PHE A 1 188 ? -4.514 19.242 15.330 1.00 64.50 188 PHE A O 1
ATOM 1442 N N . SER A 1 189 ? -6.493 18.465 16.043 1.00 72.56 189 SER A N 1
ATOM 1443 C CA . SER A 1 189 ? -6.685 19.507 17.039 1.00 72.56 189 SER A CA 1
ATOM 1444 C C . SER A 1 189 ? -5.758 19.268 18.232 1.00 72.56 189 SER A C 1
ATOM 1446 O O . SER A 1 189 ? -5.463 18.119 18.557 1.00 72.56 189 SER A O 1
ATOM 1448 N N . GLU A 1 190 ? -5.401 20.321 18.965 1.00 73.00 190 GLU A N 1
ATOM 1449 C CA . GLU A 1 190 ? -4.638 20.244 20.223 1.00 73.00 190 GLU A CA 1
ATOM 1450 C C . GLU A 1 190 ? -5.174 19.151 21.176 1.00 73.00 190 GLU A C 1
ATOM 1452 O O . GLU A 1 190 ? -4.423 18.399 21.799 1.00 73.00 190 GLU A O 1
ATOM 1457 N N . ALA A 1 191 ? -6.500 18.978 21.231 1.00 73.56 191 ALA A N 1
ATOM 1458 C CA . ALA A 1 191 ? -7.146 17.931 22.020 1.00 73.56 191 ALA A CA 1
ATOM 1459 C C . ALA A 1 191 ? -6.837 16.506 21.515 1.00 73.56 191 ALA A C 1
ATOM 1461 O O . ALA A 1 191 ? -6.633 15.593 22.322 1.00 73.56 191 ALA A O 1
ATOM 1462 N N . GLU A 1 192 ? -6.810 16.302 20.198 1.00 65.44 192 GLU A N 1
ATOM 1463 C CA . GLU A 1 192 ? -6.454 15.031 19.558 1.00 65.44 192 GLU A CA 1
ATOM 1464 C C . GLU A 1 192 ? -4.952 14.758 19.668 1.00 65.44 192 GLU A C 1
ATOM 1466 O O . GLU A 1 192 ? -4.574 13.648 20.054 1.00 65.44 192 GLU A O 1
ATOM 1471 N N . THR A 1 193 ? -4.112 15.774 19.442 1.00 70.38 193 THR A N 1
ATOM 1472 C CA . THR A 1 193 ? -2.663 15.740 19.687 1.00 70.38 193 THR A CA 1
ATOM 1473 C C . THR A 1 193 ? -2.390 15.310 21.129 1.00 70.38 193 THR A C 1
ATOM 1475 O O . THR A 1 193 ? -1.635 14.365 21.373 1.00 70.38 193 THR A O 1
ATOM 1478 N N . GLY A 1 194 ? -3.091 15.901 22.100 1.00 73.62 194 GLY A N 1
ATOM 1479 C CA . GLY A 1 194 ? -2.934 15.565 23.511 1.00 73.62 194 GLY A CA 1
ATOM 1480 C C . GLY A 1 194 ? -3.440 14.179 23.892 1.00 73.62 194 GLY A C 1
ATOM 1481 O O . GLY A 1 194 ? -2.812 13.487 24.697 1.00 73.62 194 GLY A O 1
ATOM 1482 N N . ALA A 1 195 ? -4.557 13.727 23.318 1.00 75.62 195 ALA A N 1
ATOM 1483 C CA . ALA A 1 195 ? -5.039 12.361 23.520 1.00 75.62 195 ALA A CA 1
ATOM 1484 C C . ALA A 1 195 ? -4.056 11.326 22.948 1.00 75.62 195 ALA A C 1
ATOM 1486 O O . ALA A 1 195 ? -3.772 10.316 23.597 1.00 75.62 195 ALA A O 1
ATOM 1487 N N . HIS A 1 196 ? -3.502 11.597 21.765 1.00 67.00 196 HIS A N 1
ATOM 1488 C CA . HIS A 1 196 ? -2.522 10.735 21.122 1.00 67.00 196 HIS A CA 1
ATOM 1489 C C . HIS A 1 196 ? -1.214 10.685 21.917 1.00 67.00 196 HIS A C 1
ATOM 1491 O O . HIS A 1 196 ? -0.759 9.594 22.261 1.00 67.00 196 HIS A O 1
ATOM 1497 N N . LEU A 1 197 ? -0.659 11.838 22.303 1.00 74.19 197 LEU A N 1
ATOM 1498 C CA . LEU A 1 197 ? 0.570 11.931 23.094 1.00 74.19 197 LEU A CA 1
ATOM 1499 C C . LEU A 1 197 ? 0.458 11.137 24.401 1.00 74.19 197 LEU A C 1
ATOM 1501 O O . LEU A 1 197 ? 1.337 10.340 24.730 1.00 74.19 197 LEU A O 1
ATOM 1505 N N . ARG A 1 198 ? -0.671 11.278 25.104 1.00 80.31 198 ARG A N 1
ATOM 1506 C CA . ARG A 1 198 ? -0.918 10.584 26.375 1.00 80.31 198 ARG A CA 1
ATOM 1507 C C . ARG A 1 198 ? -1.153 9.082 26.248 1.00 80.31 198 ARG A C 1
ATOM 1509 O O . ARG A 1 198 ? -0.996 8.372 27.238 1.00 80.31 198 ARG A O 1
ATOM 1516 N N . SER A 1 199 ? -1.471 8.575 25.057 1.00 72.25 199 SER A N 1
ATOM 1517 C CA . SER A 1 199 ? -1.537 7.125 24.825 1.00 72.25 199 SER A CA 1
ATOM 1518 C C . SER A 1 199 ? -0.158 6.450 24.867 1.00 72.25 199 SER A C 1
ATOM 1520 O O . SER A 1 199 ? -0.066 5.286 25.253 1.00 72.25 199 SER A O 1
ATOM 1522 N N . PHE A 1 200 ? 0.911 7.188 24.546 1.00 67.25 200 PHE A N 1
ATOM 1523 C CA . PHE A 1 200 ? 2.299 6.709 24.611 1.00 67.25 200 PHE A CA 1
ATOM 1524 C C . PHE A 1 200 ? 3.030 7.205 25.862 1.00 67.25 200 PHE A C 1
ATOM 1526 O O . PHE A 1 200 ? 3.840 6.479 26.437 1.00 67.25 200 PHE A O 1
ATOM 1533 N N . PHE A 1 201 ? 2.711 8.419 26.314 1.00 77.06 201 PHE A N 1
ATOM 1534 C CA . PHE A 1 201 ? 3.307 9.067 27.479 1.00 77.06 201 PHE A CA 1
ATOM 1535 C C . PHE A 1 201 ? 2.202 9.521 28.444 1.00 77.06 201 PHE A C 1
ATOM 1537 O O . PHE A 1 201 ? 1.809 10.686 28.422 1.00 77.06 201 PHE A O 1
ATOM 1544 N N . PRO A 1 202 ? 1.696 8.639 29.329 1.00 85.25 202 PRO A N 1
ATOM 1545 C CA . PRO A 1 202 ? 0.534 8.935 30.178 1.00 85.25 202 PRO A CA 1
ATOM 1546 C C . PRO A 1 202 ? 0.679 10.154 31.099 1.00 85.25 202 PRO A C 1
ATOM 1548 O O . PRO A 1 202 ? -0.317 10.659 31.609 1.00 85.25 202 PRO A O 1
ATOM 1551 N N . VAL A 1 203 ? 1.912 10.613 31.329 1.00 86.50 203 VAL A N 1
ATOM 1552 C CA . VAL A 1 203 ? 2.245 11.774 32.170 1.00 86.50 203 VAL A CA 1
ATOM 1553 C C . VAL A 1 203 ? 2.456 13.068 31.376 1.00 86.50 203 VAL A C 1
ATOM 1555 O O . VAL A 1 203 ? 2.809 14.077 31.980 1.00 86.50 203 VAL A O 1
ATOM 1558 N N . ALA A 1 204 ? 2.265 13.048 30.052 1.00 82.19 204 ALA A N 1
ATOM 1559 C CA . ALA A 1 204 ? 2.441 14.224 29.208 1.00 82.19 204 ALA A CA 1
ATOM 1560 C C . ALA A 1 204 ? 1.486 15.357 29.614 1.00 82.19 204 ALA A C 1
ATOM 1562 O O . ALA A 1 204 ? 0.274 15.163 29.778 1.00 82.19 204 ALA A O 1
ATOM 1563 N N . THR A 1 205 ? 2.066 16.537 29.789 1.00 83.75 205 THR A N 1
ATOM 1564 C CA . THR A 1 205 ? 1.405 17.764 30.225 1.00 83.75 205 THR A CA 1
ATOM 1565 C C . THR A 1 205 ? 0.802 18.511 29.041 1.00 83.75 205 THR A C 1
ATOM 1567 O O . THR A 1 205 ? 1.179 18.283 27.898 1.00 83.75 205 THR A O 1
ATOM 1570 N N . GLU A 1 206 ? -0.110 19.450 29.299 1.00 82.12 206 GLU A N 1
ATOM 1571 C CA . GLU A 1 206 ? -0.638 20.337 28.246 1.00 82.12 206 GLU A CA 1
ATOM 1572 C C . GLU A 1 206 ? 0.471 21.153 27.561 1.00 82.12 206 GLU A C 1
ATOM 1574 O O . GLU A 1 206 ? 0.360 21.480 26.387 1.00 82.12 206 GLU A O 1
ATOM 1579 N N . GLN A 1 207 ? 1.575 21.429 28.261 1.00 79.56 207 GLN A N 1
ATOM 1580 C CA . GLN A 1 207 ? 2.721 22.106 27.663 1.00 79.56 207 GLN A CA 1
ATOM 1581 C C . GLN A 1 207 ? 3.456 21.211 26.653 1.00 79.56 207 GLN A C 1
ATOM 1583 O O . GLN A 1 207 ? 3.817 21.692 25.585 1.00 79.56 207 GLN A O 1
ATOM 1588 N N . ASP A 1 208 ? 3.586 19.909 26.932 1.00 72.94 208 ASP A N 1
ATOM 1589 C CA . ASP A 1 208 ? 4.152 18.939 25.980 1.00 72.94 208 ASP A CA 1
ATOM 1590 C C . ASP A 1 208 ? 3.259 18.772 24.737 1.00 72.94 208 ASP A C 1
ATOM 1592 O O . ASP A 1 208 ? 3.750 18.516 23.641 1.00 72.94 208 ASP A O 1
ATOM 1596 N N . VAL A 1 209 ? 1.939 18.919 24.899 1.00 75.06 209 VAL A N 1
ATOM 1597 C CA . VAL A 1 209 ? 0.980 18.907 23.782 1.00 75.06 209 VAL A CA 1
ATOM 1598 C C . VAL A 1 209 ? 1.153 20.149 22.914 1.00 75.06 209 VAL A C 1
ATOM 1600 O O . VAL A 1 209 ? 1.261 20.028 21.698 1.00 75.06 209 VAL A O 1
ATOM 1603 N N . HIS A 1 210 ? 1.241 21.324 23.539 1.00 74.00 210 HIS A N 1
ATOM 1604 C CA . HIS A 1 210 ? 1.393 22.598 22.843 1.00 74.00 210 HIS A CA 1
ATOM 1605 C C . HIS A 1 210 ? 2.712 22.693 22.057 1.00 74.00 210 HIS A C 1
ATOM 1607 O O . HIS A 1 210 ? 2.748 23.280 20.981 1.00 74.00 210 HIS A O 1
ATOM 1613 N N . GLU A 1 211 ? 3.793 22.078 22.550 1.00 70.75 211 GLU A N 1
ATOM 1614 C CA . GLU A 1 211 ? 5.075 21.998 21.831 1.00 70.75 211 GLU A CA 1
ATOM 1615 C C . GLU A 1 211 ? 5.017 21.140 20.553 1.00 70.75 211 GLU A C 1
ATOM 1617 O O . GLU A 1 211 ? 5.868 21.303 19.680 1.00 70.75 211 GLU A O 1
ATOM 1622 N N . LEU A 1 212 ? 4.033 20.243 20.426 1.00 59.66 212 LEU A N 1
ATOM 1623 C CA . LEU A 1 212 ? 3.843 19.374 19.256 1.00 59.66 212 LEU A CA 1
ATOM 1624 C C . LEU A 1 212 ? 2.786 19.885 18.265 1.00 59.66 212 LEU A C 1
ATOM 1626 O O . LEU A 1 212 ? 2.675 19.324 17.176 1.00 59.66 212 LEU A O 1
ATOM 1630 N N . ASP A 1 213 ? 2.020 20.910 18.644 1.00 52.56 213 ASP A N 1
ATOM 1631 C CA . ASP A 1 213 ? 0.960 21.530 17.831 1.00 52.56 213 ASP A CA 1
ATOM 1632 C C . ASP A 1 213 ? 1.455 22.775 17.049 1.00 52.56 213 ASP A C 1
ATOM 1634 O O . ASP A 1 213 ? 0.690 23.378 16.293 1.00 52.56 213 ASP A O 1
ATOM 1638 N N . LEU A 1 214 ? 2.731 23.162 17.227 1.00 43.16 214 LEU A N 1
ATOM 1639 C CA . LEU A 1 214 ? 3.436 24.268 16.547 1.00 43.16 214 LEU A CA 1
ATOM 1640 C C . LEU A 1 214 ? 4.220 23.802 15.309 1.00 43.16 214 LEU A C 1
ATOM 1642 O O . LEU A 1 214 ? 4.260 24.583 14.328 1.00 43.16 214 LEU A O 1
#

Organism: NCBI:txid1404341

Sequence (214 aa):
MFKHGSLLSGNYWPPRVTSQRQSTADAGVGKSVLSTQLGLYLPNGSRTLVYDCFGNGAYRSASGYRHRCRDGLVQLANELAGESLSQPLIPTSKADPAAYVRAFLARVEQAAETLNEHSADAILCIVIDAADNAQIAADEVHGGPSFPLLLLREQWPENARIVLTARPHRVDMLEPPSTVPRIELEPFSEAETGAHLRSFFPVATEQDVHELDL

pLDDT: mean 79.42, std 21.15, range [21.2, 98.62]

Secondary structure (DSSP, 8-state):
-----S---SSS--SS--SEEEEE--TTSSHHHHHHHGGGGSPTT-EEEEEESSGGGGGGSTTS--SSHHHHHHHHHHHHHHTTSS------TT--HHHHHHHHHHHHHHHHHHHHHH-TT--EEEEEETHHHHHHHHHHTT--S-HHHHHTTS---TTEEEEEEE-GGGGGGG---TTS-EEEPPPPPHHHHHHHHHHH-TT--HHHHHTT--

Foldseek 3Di:
DDDDDPPDPDDDDDDDADQEAEEAADPLQCLVVCLVCVQVPADPLADGDEAECCQVVCCLPPVNPCFALLRPLQVVLVVCVVVVQFDHDDHDPPDDSVNSVVVSLVSLVSNQVSSCVVPVRYAYEYEYEANLSSLVSCVVVVNPGTNQLVVLVDDHPPRYHYYYYHHPVSVCSSVHPPSHYYHYDDGDDLVRLVVVVCVVVVPDDSVNSVVSVD